Protein AF-A4ID73-F1 (afdb_monomer_lite)

Foldseek 3Di:
DVVCCVVPVPLVVVLVVQCVVAKDQDDPVVLVLLLLLLVLLPHDLVQAGEIARAPCCQRVLDLASWADPPRYTYHPVVCRCVSLVDPLSSSLVSNLRSLCVVVVHCVVVVVVLLVVLLVQLLCQLVCQLVVVCVPPPVCVVDVVVSNVVSNVSSVVSSVVSSVVVVVVCVVVVVSVVSSVSSLVSSPDPVSNVSVVVVVVVVVVVVVVDPDDDRPDRDDPPCVPVD

Radius of gyration: 23.18 Å; chains: 1; bounding box: 54×51×68 Å

pLDDT: mean 82.73, std 13.48, range [37.16, 96.25]

Sequence (226 aa):
MDSLYFIGKAQFHQLATHIALYHEDMSAGYKHLSTDAVMAVGLKPHKFTYWNVPMMSGYLGKTVPLDIHGGYVMIDEEKVMPMATSYGMLRYALLTSAVRAKEGGRWRYDFMTMNSTLAIGTAAGFGLLSFGRQRIRWMRRHPIGSVVASFVACLTTTVIARQGIKALGIGVVQAQNSHKRALTCLHCVDCLEDVNTYTLKQIEELKAQQIPQQAGMPPPPEEYVR

Structure (mmCIF, N/CA/C/O backbone):
data_AF-A4ID73-F1
#
_entry.id   AF-A4ID73-F1
#
loop_
_atom_site.group_PDB
_atom_site.id
_atom_site.type_symbol
_atom_site.label_atom_id
_atom_site.label_alt_id
_atom_site.label_comp_id
_atom_site.label_asym_id
_atom_site.label_entity_id
_atom_site.label_seq_id
_atom_site.pdbx_PDB_ins_code
_atom_site.Cartn_x
_atom_site.Cartn_y
_atom_site.Cartn_z
_atom_site.occupancy
_atom_site.B_iso_or_equiv
_atom_site.auth_seq_id
_atom_site.auth_comp_id
_atom_site.auth_asym_id
_atom_site.auth_atom_id
_atom_site.pdbx_PDB_model_num
ATOM 1 N N . MET A 1 1 ? 0.573 6.301 -2.346 1.00 64.81 1 MET A N 1
ATOM 2 C CA . MET A 1 1 ? -0.879 6.549 -2.313 1.00 64.81 1 MET A CA 1
ATOM 3 C C . MET A 1 1 ? -1.397 6.488 -0.884 1.00 64.81 1 MET A C 1
ATOM 5 O O . MET A 1 1 ? -1.663 7.542 -0.323 1.00 64.81 1 MET A O 1
ATOM 9 N N . ASP A 1 2 ? -1.437 5.313 -0.243 1.00 66.25 2 ASP A N 1
ATOM 10 C CA . ASP A 1 2 ? -2.057 5.165 1.089 1.00 66.25 2 ASP A CA 1
ATOM 11 C C . ASP A 1 2 ? -1.469 6.093 2.163 1.00 66.25 2 ASP A C 1
ATOM 13 O O . ASP A 1 2 ? -2.204 6.703 2.929 1.00 66.25 2 ASP A O 1
ATOM 17 N N . SER A 1 3 ? -0.140 6.244 2.224 1.00 66.44 3 SER A N 1
ATOM 18 C CA . SER A 1 3 ? 0.502 7.157 3.181 1.00 66.44 3 SER A CA 1
ATOM 19 C C . SER A 1 3 ? 0.131 8.621 2.949 1.00 66.44 3 SER A C 1
ATOM 21 O O . SER A 1 3 ? -0.062 9.352 3.919 1.00 66.44 3 SER A O 1
ATOM 23 N N . LEU A 1 4 ? -0.002 9.027 1.684 1.00 69.12 4 LEU A N 1
ATOM 24 C CA . LEU A 1 4 ? -0.347 10.390 1.297 1.00 69.12 4 LEU A CA 1
ATOM 25 C C . LEU A 1 4 ? -1.768 10.734 1.751 1.00 69.12 4 LEU A C 1
ATOM 27 O O . LEU A 1 4 ? -1.976 11.807 2.299 1.00 69.12 4 LEU A O 1
ATOM 31 N N . TYR A 1 5 ? -2.718 9.798 1.642 1.00 70.19 5 TYR A N 1
ATOM 32 C CA . TYR A 1 5 ? -4.090 10.013 2.117 1.00 70.19 5 TYR A CA 1
ATOM 33 C C . TYR A 1 5 ? -4.162 10.378 3.605 1.00 70.19 5 TYR A C 1
ATOM 35 O O . TYR A 1 5 ? -4.952 11.234 3.999 1.00 70.19 5 TYR A O 1
ATOM 43 N N . PHE A 1 6 ? -3.322 9.756 4.437 1.00 65.25 6 PHE A N 1
ATOM 44 C CA . PHE A 1 6 ? -3.316 10.016 5.878 1.00 65.25 6 PHE A CA 1
ATOM 45 C C . PHE A 1 6 ? -2.543 11.267 6.280 1.00 65.25 6 PHE A C 1
ATOM 47 O O . PHE A 1 6 ? -2.942 11.928 7.235 1.00 65.25 6 PHE A O 1
ATOM 54 N N . ILE A 1 7 ? -1.426 11.555 5.612 1.00 71.75 7 ILE A N 1
ATOM 55 C CA . ILE A 1 7 ? -0.568 12.698 5.959 1.00 71.75 7 ILE A CA 1
ATOM 56 C C . ILE A 1 7 ? -1.141 13.990 5.364 1.00 71.75 7 ILE A C 1
ATOM 58 O O . ILE A 1 7 ? -1.150 15.021 6.026 1.00 71.75 7 ILE A O 1
ATOM 62 N N . GLY A 1 8 ? -1.674 13.922 4.145 1.00 73.06 8 GLY A N 1
ATOM 63 C CA . GLY A 1 8 ? -2.200 15.057 3.400 1.00 73.06 8 GLY A CA 1
ATOM 64 C C . GLY A 1 8 ? -3.402 14.642 2.564 1.00 73.06 8 GLY A C 1
ATOM 65 O O . GLY A 1 8 ? -3.290 14.431 1.360 1.00 73.06 8 GLY A O 1
ATOM 66 N N . LYS A 1 9 ? -4.583 14.558 3.188 1.00 79.94 9 LYS A N 1
ATOM 67 C CA . LYS A 1 9 ? -5.820 14.155 2.498 1.00 79.94 9 LYS A CA 1
ATOM 68 C C . LYS A 1 9 ? -6.131 15.041 1.284 1.00 79.94 9 LYS A C 1
ATOM 70 O O . LYS A 1 9 ? -6.517 14.528 0.240 1.00 79.94 9 LYS A O 1
ATOM 75 N N . ALA A 1 10 ? -5.912 16.353 1.404 1.00 81.00 10 ALA A N 1
ATOM 76 C CA . ALA A 1 10 ? -6.067 17.292 0.293 1.00 81.00 10 ALA A CA 1
ATOM 77 C C . ALA A 1 10 ? -5.103 16.980 -0.865 1.00 81.00 10 ALA A C 1
ATOM 79 O O . ALA A 1 10 ? -5.546 16.873 -2.003 1.00 81.00 10 ALA A O 1
ATOM 80 N N . GLN A 1 11 ? -3.821 16.739 -0.563 1.00 83.00 11 GLN A N 1
ATOM 81 C CA . GLN A 1 11 ? -2.814 16.357 -1.562 1.00 83.00 11 GLN A CA 1
ATOM 82 C C . GLN A 1 11 ? -3.150 15.024 -2.230 1.00 83.00 11 GLN A C 1
ATOM 84 O O . GLN A 1 11 ? -3.015 14.888 -3.440 1.00 83.00 11 GLN A O 1
ATOM 89 N N . PHE A 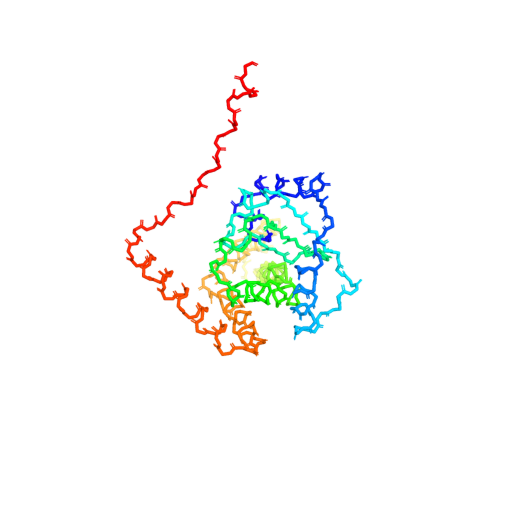1 12 ? -3.647 14.045 -1.470 1.00 83.88 12 PHE A N 1
ATOM 90 C CA . PHE A 1 12 ? -4.109 12.787 -2.046 1.00 83.88 12 PHE A CA 1
ATOM 91 C C . PHE A 1 12 ? -5.270 12.989 -3.017 1.00 83.88 12 PHE A C 1
ATOM 93 O O . PHE A 1 12 ? -5.262 12.404 -4.094 1.00 83.88 12 PHE A O 1
ATOM 100 N N . HIS A 1 13 ? -6.264 13.804 -2.659 1.00 85.00 13 HIS A N 1
ATOM 101 C CA . HIS A 1 13 ? -7.378 14.079 -3.563 1.00 85.00 13 HIS A CA 1
ATOM 102 C C . HIS A 1 13 ? -6.922 14.855 -4.800 1.00 85.00 13 HIS A C 1
ATOM 104 O O . HIS A 1 13 ? -7.353 14.515 -5.893 1.00 85.00 13 HIS A O 1
ATOM 110 N N . GLN A 1 14 ? -6.009 15.820 -4.656 1.00 87.31 14 GLN A N 1
ATOM 111 C CA . GLN A 1 14 ? -5.391 16.507 -5.795 1.00 87.31 14 GLN A CA 1
ATOM 112 C C . GLN A 1 14 ? -4.673 15.523 -6.721 1.00 87.31 14 GLN A C 1
ATOM 114 O O . GLN A 1 14 ? -4.921 15.535 -7.920 1.00 87.31 14 GLN A O 1
ATOM 119 N N . LEU A 1 15 ? -3.859 14.623 -6.166 1.00 87.44 15 LEU A N 1
ATOM 120 C CA . LEU A 1 15 ? -3.179 13.575 -6.920 1.00 87.44 15 LEU A CA 1
ATOM 121 C C . LEU A 1 15 ? -4.170 12.640 -7.628 1.00 87.44 15 LEU A C 1
ATOM 123 O O . LEU A 1 15 ? -3.986 12.330 -8.798 1.00 87.44 15 LEU A O 1
ATOM 127 N N . ALA A 1 16 ? -5.218 12.189 -6.938 1.00 88.12 16 ALA A N 1
ATOM 128 C CA . ALA A 1 16 ? -6.221 11.301 -7.520 1.00 88.12 16 ALA A CA 1
ATOM 129 C C . ALA A 1 16 ? -6.963 11.973 -8.684 1.00 88.12 16 ALA A C 1
ATOM 131 O O . ALA A 1 16 ? -7.148 11.354 -9.730 1.00 88.12 16 ALA A O 1
ATOM 132 N N . THR A 1 17 ? -7.338 13.244 -8.523 1.00 89.44 17 THR A N 1
ATOM 133 C CA . THR A 1 17 ? -7.931 14.048 -9.598 1.00 89.44 17 THR A CA 1
ATOM 134 C C . THR A 1 17 ? -6.948 14.238 -10.748 1.00 89.44 17 THR A C 1
ATOM 136 O O . THR A 1 17 ? -7.335 14.088 -11.902 1.00 89.44 17 THR A O 1
ATOM 139 N N . HIS A 1 18 ? -5.674 14.506 -10.450 1.00 90.12 18 HIS A N 1
ATOM 140 C CA . HIS A 1 18 ? -4.625 14.649 -11.460 1.00 90.12 18 HIS A CA 1
ATOM 141 C C . HIS A 1 18 ? -4.470 13.378 -12.290 1.00 90.12 18 HIS A C 1
ATOM 143 O O . HIS A 1 18 ? -4.524 13.451 -13.505 1.00 90.12 18 HIS A O 1
ATOM 149 N N . ILE A 1 19 ? -4.385 12.210 -11.654 1.00 90.62 19 ILE A N 1
ATOM 150 C CA . ILE A 1 19 ? -4.300 10.915 -12.350 1.00 90.62 19 ILE A CA 1
ATOM 151 C C . ILE A 1 19 ? -5.542 10.667 -13.207 1.00 90.62 19 ILE A C 1
ATOM 153 O O . ILE A 1 19 ? -5.437 10.203 -14.338 1.00 90.62 19 ILE A O 1
ATOM 157 N N . ALA A 1 20 ? -6.728 10.972 -12.677 1.00 88.69 20 ALA A N 1
ATOM 158 C CA . ALA A 1 20 ? -7.974 10.765 -13.404 1.00 88.69 20 ALA A CA 1
ATOM 159 C C . ALA A 1 20 ? -8.061 11.625 -14.677 1.00 88.69 20 ALA A C 1
ATOM 161 O O . ALA A 1 20 ? -8.634 11.175 -15.666 1.00 88.69 20 ALA A O 1
ATOM 162 N N . LEU A 1 21 ? -7.494 12.835 -14.654 1.00 89.69 21 LEU A N 1
ATOM 163 C CA . LEU A 1 21 ? -7.527 13.780 -15.772 1.00 89.69 21 LEU A CA 1
ATOM 164 C C . LEU A 1 21 ? -6.332 13.642 -16.725 1.00 89.69 21 LEU A C 1
ATOM 166 O O . LEU A 1 21 ? -6.496 13.818 -17.927 1.00 89.69 21 LEU A O 1
ATOM 170 N N . TYR A 1 22 ? -5.150 13.334 -16.194 1.00 89.88 22 TYR A N 1
ATOM 171 C CA . TYR A 1 22 ? -3.874 13.363 -16.903 1.00 89.88 22 TYR A CA 1
ATOM 172 C C . TYR A 1 22 ? -3.170 12.017 -16.760 1.00 89.88 22 TYR A C 1
ATOM 174 O O . TYR A 1 22 ? -2.335 11.812 -15.878 1.00 89.88 22 TYR A O 1
ATOM 182 N N . HIS A 1 23 ? -3.523 11.087 -17.641 1.00 92.94 23 HIS A N 1
ATOM 183 C CA . HIS A 1 23 ? -2.817 9.825 -17.798 1.00 92.94 23 HIS A CA 1
ATOM 184 C C . HIS A 1 23 ? -2.691 9.472 -19.276 1.00 92.94 23 HIS A C 1
ATOM 186 O O . HIS A 1 23 ? -3.564 9.773 -20.088 1.00 92.94 23 HIS A O 1
ATOM 192 N N . GLU A 1 24 ? -1.599 8.799 -19.596 1.00 94.00 24 GLU A N 1
ATOM 193 C CA . GLU A 1 24 ? -1.291 8.278 -20.919 1.00 94.00 24 GLU A CA 1
ATOM 194 C C . GLU A 1 24 ? -0.908 6.804 -20.802 1.00 94.00 24 GLU A C 1
ATOM 196 O O . GLU A 1 24 ? -0.570 6.307 -19.720 1.00 94.00 24 GLU A O 1
ATOM 201 N N . ASP A 1 25 ? -0.943 6.086 -21.921 1.00 94.81 25 ASP A N 1
ATOM 202 C CA . ASP A 1 25 ? -0.413 4.731 -21.957 1.00 94.81 25 ASP A CA 1
ATOM 203 C C . ASP A 1 25 ? 1.096 4.752 -21.708 1.00 94.81 25 ASP A C 1
ATOM 205 O O . ASP A 1 25 ? 1.852 5.481 -22.349 1.00 94.81 25 ASP A O 1
ATOM 209 N N . MET A 1 26 ? 1.534 3.914 -20.771 1.00 95.06 26 MET A N 1
ATOM 210 C CA . MET A 1 26 ? 2.949 3.769 -20.445 1.00 95.06 26 MET A CA 1
ATOM 211 C C . MET A 1 26 ? 3.747 3.277 -21.661 1.00 95.06 26 MET A C 1
ATOM 213 O O . MET A 1 26 ? 3.328 2.337 -22.352 1.00 95.06 26 MET A O 1
ATOM 217 N N . SER A 1 27 ? 4.926 3.854 -21.891 1.00 95.38 27 SER A N 1
ATOM 218 C CA . SER A 1 27 ? 5.809 3.459 -22.985 1.00 95.38 27 SER A CA 1
ATOM 219 C C . SER A 1 27 ? 6.268 2.004 -22.848 1.00 95.38 27 SER A C 1
ATOM 221 O O . SER A 1 27 ? 6.324 1.423 -21.758 1.00 95.38 27 SER A O 1
ATOM 223 N N . ALA A 1 28 ? 6.599 1.374 -23.980 1.00 94.75 28 ALA A N 1
ATOM 224 C CA . ALA A 1 28 ? 6.844 -0.069 -24.041 1.00 94.75 28 ALA A CA 1
ATOM 225 C C . ALA A 1 28 ? 7.946 -0.542 -23.072 1.00 94.75 28 ALA A C 1
ATOM 227 O O . ALA A 1 28 ? 7.810 -1.603 -22.460 1.00 94.75 28 ALA A O 1
ATOM 228 N N . GLY A 1 29 ? 9.002 0.259 -22.890 1.00 93.25 29 GLY A N 1
ATOM 229 C CA . GLY A 1 29 ? 10.107 -0.052 -21.981 1.00 93.25 29 GLY A CA 1
ATOM 230 C C . GLY A 1 29 ? 9.670 -0.103 -20.516 1.00 93.25 29 GLY A C 1
ATOM 231 O O . GLY A 1 29 ? 9.884 -1.110 -19.837 1.00 93.25 29 GLY A O 1
ATOM 232 N N . TYR A 1 30 ? 8.994 0.943 -20.030 1.00 94.00 30 TYR A N 1
ATOM 233 C CA . TYR A 1 30 ? 8.500 0.981 -18.650 1.00 94.00 30 TYR A CA 1
ATOM 234 C C . TYR A 1 30 ? 7.374 -0.021 -18.413 1.00 94.00 30 TYR A C 1
ATOM 236 O O . TYR A 1 30 ? 7.302 -0.621 -17.335 1.00 94.00 30 TYR A O 1
ATOM 244 N N . LYS A 1 31 ? 6.536 -0.271 -19.423 1.00 95.62 31 LYS A N 1
ATOM 245 C CA . LYS A 1 31 ? 5.487 -1.289 -19.355 1.00 95.62 31 LYS A CA 1
ATOM 246 C C . LYS A 1 31 ? 6.077 -2.685 -19.185 1.00 95.62 31 LYS A C 1
ATOM 248 O O . LYS A 1 31 ? 5.616 -3.425 -18.315 1.00 95.62 31 LYS A O 1
ATOM 253 N N . HIS A 1 32 ? 7.115 -3.033 -19.947 1.00 95.00 32 HIS A N 1
ATOM 254 C CA . HIS A 1 32 ? 7.830 -4.303 -19.789 1.00 95.00 32 HIS A CA 1
ATOM 255 C C . HIS A 1 32 ? 8.443 -4.419 -18.390 1.00 95.00 32 HIS A C 1
ATOM 257 O O . HIS A 1 32 ? 8.185 -5.386 -17.676 1.00 95.00 32 HIS A O 1
ATOM 263 N N . LEU A 1 33 ? 9.174 -3.390 -17.952 1.00 93.12 33 LEU A N 1
ATOM 264 C CA . LEU A 1 33 ? 9.833 -3.372 -16.645 1.00 93.12 33 LEU A CA 1
ATOM 265 C C . LEU A 1 33 ? 8.840 -3.545 -15.486 1.00 93.12 33 LEU A C 1
ATOM 267 O O . LEU A 1 33 ? 9.077 -4.298 -14.539 1.00 93.12 33 LEU A O 1
ATOM 271 N N . SER A 1 34 ? 7.708 -2.852 -15.574 1.00 94.81 34 SER A N 1
ATOM 272 C CA . SER A 1 34 ? 6.635 -2.920 -14.587 1.00 94.81 34 SER A CA 1
ATOM 273 C C . SER A 1 34 ? 5.944 -4.279 -14.593 1.00 94.81 34 SER A C 1
ATOM 275 O O . SER A 1 34 ? 5.625 -4.818 -13.534 1.00 94.81 34 SER A O 1
ATOM 277 N N . THR A 1 35 ? 5.725 -4.854 -15.776 1.00 95.19 35 THR A N 1
ATOM 278 C CA . THR A 1 35 ? 5.141 -6.192 -15.938 1.00 95.19 35 THR A CA 1
ATOM 279 C C . THR A 1 35 ? 6.025 -7.248 -15.293 1.00 95.19 35 THR A C 1
ATOM 281 O O . THR A 1 35 ? 5.525 -8.036 -14.488 1.00 95.19 35 THR A O 1
ATOM 284 N N . ASP A 1 36 ? 7.332 -7.201 -15.549 1.00 93.94 36 ASP A N 1
ATOM 285 C CA . ASP A 1 36 ? 8.308 -8.102 -14.938 1.00 93.94 36 ASP A CA 1
ATOM 286 C C . ASP A 1 36 ? 8.295 -7.996 -13.412 1.00 93.94 36 ASP A C 1
ATOM 288 O O . ASP A 1 36 ? 8.280 -9.013 -12.721 1.00 93.94 36 ASP A O 1
ATOM 292 N N . ALA A 1 37 ? 8.254 -6.778 -12.863 1.00 93.19 37 ALA A N 1
ATOM 293 C CA . ALA A 1 37 ? 8.224 -6.569 -11.416 1.00 93.19 37 ALA A CA 1
ATOM 294 C C . ALA A 1 37 ? 6.933 -7.109 -10.772 1.00 93.19 37 ALA A C 1
ATOM 296 O O . ALA A 1 37 ? 6.979 -7.776 -9.735 1.00 93.19 37 ALA A O 1
ATOM 297 N N . VAL A 1 38 ? 5.777 -6.866 -11.396 1.00 93.81 38 VAL A N 1
ATOM 298 C CA . VAL A 1 38 ? 4.474 -7.395 -10.957 1.00 93.81 38 VAL A CA 1
ATOM 299 C C . VAL A 1 38 ? 4.488 -8.928 -10.997 1.00 93.81 38 VAL A C 1
ATOM 301 O O . VAL A 1 38 ? 4.098 -9.580 -10.022 1.00 93.81 38 VAL A O 1
ATOM 304 N N . MET A 1 39 ? 5.001 -9.515 -12.079 1.00 94.31 39 MET A N 1
ATOM 305 C CA . MET A 1 39 ? 5.122 -10.966 -12.233 1.00 94.31 39 MET A CA 1
ATOM 306 C C . MET A 1 39 ? 6.098 -11.598 -11.241 1.00 94.31 39 MET A C 1
ATOM 308 O O . MET A 1 39 ? 5.763 -12.625 -10.654 1.00 94.31 39 MET A O 1
ATOM 312 N N . ALA A 1 40 ? 7.261 -10.987 -11.003 1.00 92.25 40 ALA A N 1
ATOM 313 C CA . ALA A 1 40 ? 8.275 -11.490 -10.071 1.00 92.25 40 ALA A CA 1
ATOM 314 C C . ALA A 1 40 ? 7.724 -11.640 -8.647 1.00 92.25 40 ALA A C 1
ATOM 316 O O . ALA A 1 40 ? 8.065 -12.567 -7.917 1.00 92.25 40 ALA A O 1
ATOM 317 N N . VAL A 1 41 ? 6.801 -10.759 -8.266 1.00 91.25 41 VAL A N 1
ATOM 318 C CA . VAL A 1 41 ? 6.132 -10.804 -6.965 1.00 91.25 41 VAL A CA 1
ATOM 319 C C . VAL A 1 41 ? 4.927 -11.760 -6.977 1.00 91.25 41 VAL A C 1
ATOM 321 O O . VAL A 1 41 ? 4.345 -12.041 -5.931 1.00 91.25 41 VAL A O 1
ATOM 324 N N . GLY A 1 42 ? 4.557 -12.345 -8.117 1.00 91.44 42 GLY A N 1
ATOM 325 C CA . GLY A 1 42 ? 3.442 -13.287 -8.265 1.00 91.44 42 GLY A CA 1
ATOM 326 C C . GLY A 1 42 ? 2.075 -12.612 -8.398 1.00 91.44 42 GLY A C 1
ATOM 327 O O . GLY A 1 42 ? 1.047 -13.234 -8.121 1.00 91.44 42 GLY A O 1
ATOM 328 N N . LEU A 1 43 ? 2.045 -11.333 -8.773 1.00 91.69 43 LEU A N 1
ATOM 329 C CA . LEU A 1 43 ? 0.821 -10.653 -9.178 1.00 91.69 43 LEU A CA 1
ATOM 330 C C . LEU A 1 43 ? 0.514 -10.960 -10.650 1.00 91.69 43 LEU A C 1
ATOM 332 O O . LEU A 1 43 ? 1.391 -11.281 -11.447 1.00 91.69 43 LEU A O 1
ATOM 336 N N . LYS A 1 44 ? -0.769 -10.881 -11.009 1.00 92.56 44 LYS A N 1
ATOM 337 C CA . LYS A 1 44 ? -1.251 -11.167 -12.364 1.00 92.56 44 LYS A CA 1
ATOM 338 C C . LYS A 1 44 ? -1.228 -9.880 -13.197 1.00 92.56 44 LYS A C 1
ATOM 340 O O . LYS A 1 44 ? -2.091 -9.041 -12.948 1.00 92.56 44 LYS A O 1
ATOM 345 N N . PRO A 1 45 ? -0.326 -9.717 -14.181 1.00 91.50 45 PRO A N 1
ATOM 346 C CA . PRO A 1 45 ? -0.149 -8.448 -14.895 1.00 91.50 45 PRO A CA 1
ATOM 347 C C . PRO A 1 45 ? -1.395 -8.004 -15.670 1.00 91.50 45 PRO A C 1
ATOM 349 O O . PRO A 1 45 ? -1.707 -6.825 -15.693 1.00 91.50 45 PRO A O 1
ATOM 352 N N . HIS A 1 46 ? -2.194 -8.941 -16.191 1.00 93.00 46 HIS A N 1
ATOM 353 C CA . HIS A 1 46 ? -3.463 -8.638 -16.874 1.00 93.00 46 HIS A CA 1
ATOM 354 C C . HIS A 1 46 ? -4.539 -8.003 -15.976 1.00 93.00 46 HIS A C 1
ATOM 356 O O . HIS A 1 46 ? -5.574 -7.577 -16.475 1.00 93.00 46 HIS A O 1
ATOM 362 N N . LYS A 1 47 ? -4.346 -7.994 -14.651 1.00 93.25 47 LYS A N 1
ATOM 363 C CA . LYS A 1 47 ? -5.234 -7.290 -13.715 1.00 93.25 47 LYS A CA 1
ATOM 364 C C . LYS A 1 47 ? -4.811 -5.843 -13.477 1.00 93.25 47 LYS A C 1
ATOM 366 O O . LYS A 1 47 ? -5.455 -5.175 -12.672 1.00 93.25 47 LYS A O 1
ATOM 371 N N . PHE A 1 48 ? -3.721 -5.406 -14.105 1.00 94.25 48 PHE A N 1
ATOM 372 C CA . PHE A 1 48 ? -3.180 -4.073 -13.943 1.00 94.25 48 PHE A CA 1
ATOM 373 C C . PHE A 1 48 ? -3.274 -3.278 -15.238 1.00 94.25 48 PHE A C 1
ATOM 375 O O . PHE A 1 48 ? -2.981 -3.786 -16.321 1.00 94.25 48 PHE A O 1
ATOM 382 N N . THR A 1 49 ? -3.635 -2.011 -15.094 1.00 94.88 49 THR A N 1
ATOM 383 C CA . THR A 1 49 ? -3.536 -1.006 -16.152 1.00 94.88 49 THR A CA 1
ATOM 384 C C . THR A 1 49 ? -2.256 -0.202 -15.939 1.00 94.88 49 THR A C 1
ATOM 386 O O . THR A 1 49 ? -1.905 0.112 -14.800 1.00 94.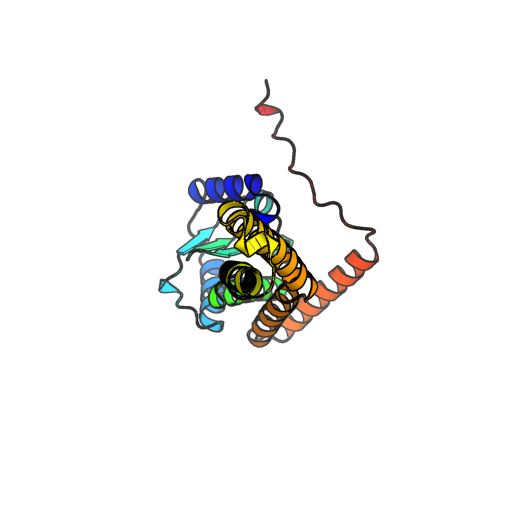88 49 THR A O 1
ATOM 389 N N . TYR A 1 50 ? -1.533 0.099 -17.016 1.00 96.25 50 TYR A N 1
ATOM 390 C CA . TYR A 1 50 ? -0.211 0.725 -16.963 1.00 96.25 50 TYR A CA 1
ATOM 391 C C . TYR A 1 50 ? -0.297 2.148 -17.495 1.00 96.25 50 TYR A C 1
ATOM 393 O O . TYR A 1 50 ? -0.504 2.340 -18.691 1.00 96.25 50 TYR A O 1
ATOM 401 N N . TRP A 1 51 ? -0.120 3.119 -16.607 1.00 96.06 51 TRP A N 1
ATOM 402 C CA . TRP A 1 51 ? -0.245 4.535 -16.916 1.00 96.06 51 TRP A CA 1
ATOM 403 C C . TRP A 1 51 ? 1.064 5.281 -16.699 1.00 96.06 51 TRP A C 1
ATOM 405 O O . TRP A 1 51 ? 1.693 5.176 -15.640 1.00 96.06 51 TRP A O 1
ATOM 415 N N . ASN A 1 52 ? 1.426 6.075 -17.699 1.00 95.94 52 ASN A N 1
ATOM 416 C CA . ASN A 1 52 ? 2.261 7.244 -17.502 1.00 95.94 52 ASN A CA 1
ATOM 417 C C . ASN A 1 52 ? 1.376 8.368 -16.944 1.00 95.94 52 ASN A C 1
ATOM 419 O O . ASN A 1 52 ? 0.293 8.626 -17.465 1.00 95.94 52 ASN A O 1
ATOM 423 N N . VAL A 1 53 ? 1.813 9.019 -15.874 1.00 93.12 53 VAL A N 1
ATOM 424 C CA . VAL A 1 53 ? 1.117 10.145 -15.247 1.00 93.12 53 VAL A CA 1
ATOM 425 C C . VAL A 1 53 ? 2.110 11.306 -15.182 1.00 93.12 53 VAL A C 1
ATOM 427 O O . VAL A 1 53 ? 2.864 11.412 -14.206 1.00 93.12 53 VAL A O 1
ATOM 430 N N . PRO A 1 54 ? 2.141 12.170 -16.211 1.00 91.69 54 PRO A N 1
ATOM 431 C CA . PRO A 1 54 ? 3.043 13.314 -16.248 1.00 91.69 54 PRO A CA 1
ATOM 432 C C . PRO A 1 54 ? 2.859 14.206 -15.019 1.00 91.69 54 PRO A C 1
ATOM 434 O O . PRO A 1 54 ? 1.735 14.409 -14.555 1.00 91.69 54 PRO A O 1
ATOM 437 N N . MET A 1 55 ? 3.952 14.755 -14.484 1.00 88.50 55 MET A N 1
ATOM 438 C CA . MET A 1 55 ? 3.961 15.650 -13.311 1.00 88.50 55 MET A CA 1
ATOM 439 C C . MET A 1 55 ? 3.457 15.020 -12.002 1.00 88.50 55 MET A C 1
ATOM 441 O O . MET A 1 55 ? 3.325 15.713 -10.986 1.00 88.50 55 MET A O 1
ATOM 445 N N . MET A 1 56 ? 3.222 13.704 -11.964 1.00 89.19 56 MET A N 1
ATOM 446 C CA . MET A 1 56 ? 2.833 13.003 -10.740 1.00 89.19 56 MET A CA 1
ATOM 447 C C . MET A 1 56 ? 3.867 13.195 -9.623 1.00 89.19 56 MET A C 1
ATOM 449 O O . MET A 1 56 ? 3.493 13.220 -8.445 1.00 89.19 56 MET A O 1
ATOM 453 N N . SER A 1 57 ? 5.151 13.374 -9.958 1.00 85.75 57 SER A N 1
ATOM 454 C CA . SER A 1 57 ? 6.211 13.600 -8.969 1.00 85.75 57 SER A CA 1
ATOM 455 C C . SER A 1 57 ? 5.924 14.780 -8.038 1.00 85.75 57 SER A C 1
ATOM 457 O O . SER A 1 57 ? 6.238 14.702 -6.851 1.00 85.75 57 SER A O 1
ATOM 459 N N . GLY A 1 58 ? 5.292 15.844 -8.549 1.00 83.81 58 GLY A N 1
ATOM 460 C CA . GLY A 1 58 ? 4.970 17.049 -7.778 1.00 83.81 58 GLY A CA 1
ATOM 461 C C . GLY A 1 58 ? 3.911 16.829 -6.695 1.00 83.81 58 GLY A C 1
ATOM 462 O O . GLY A 1 58 ? 3.914 17.519 -5.680 1.00 83.81 58 GLY A O 1
ATOM 463 N N . TYR A 1 59 ? 3.039 15.833 -6.873 1.00 83.12 59 TYR A N 1
ATOM 464 C CA . TYR A 1 59 ? 1.922 15.559 -5.964 1.00 83.12 59 TYR A CA 1
ATOM 465 C C . TYR A 1 59 ? 2.147 14.325 -5.085 1.00 83.12 59 TYR A C 1
ATOM 467 O O . TYR A 1 59 ? 1.639 14.252 -3.967 1.00 83.12 59 TYR A O 1
ATOM 475 N N . LEU A 1 60 ? 2.888 13.327 -5.579 1.00 81.56 60 LEU A N 1
ATOM 476 C CA . LEU A 1 60 ? 3.008 12.024 -4.920 1.00 81.56 60 LEU A CA 1
ATOM 477 C C . LEU A 1 60 ? 3.864 12.067 -3.646 1.00 81.56 60 LEU A C 1
ATOM 479 O O . LEU A 1 60 ? 3.660 11.242 -2.751 1.00 81.56 60 LEU A O 1
ATOM 483 N N . GLY A 1 61 ? 4.823 12.997 -3.568 1.00 74.94 61 GLY A N 1
ATOM 484 C CA . GLY A 1 61 ? 5.691 13.175 -2.399 1.00 74.94 61 GLY A CA 1
ATOM 485 C C . GLY A 1 61 ? 6.570 11.958 -2.084 1.00 74.94 61 GLY A C 1
ATOM 486 O O . GLY A 1 61 ? 6.913 11.721 -0.926 1.00 74.94 61 GLY A O 1
ATOM 487 N N . LYS A 1 62 ? 6.892 11.142 -3.095 1.00 78.31 62 LYS A N 1
ATOM 488 C CA . LYS A 1 62 ? 7.813 10.003 -2.981 1.00 78.31 62 LYS A CA 1
ATOM 489 C C . LYS A 1 62 ? 9.166 10.339 -3.598 1.00 78.31 62 LYS A C 1
ATOM 491 O O . LYS A 1 62 ? 9.230 11.101 -4.554 1.00 78.31 62 LYS A O 1
ATOM 496 N N . THR A 1 63 ? 10.217 9.689 -3.097 1.00 80.56 63 THR A N 1
ATOM 497 C CA . THR A 1 63 ? 11.577 9.793 -3.650 1.00 80.56 63 THR A CA 1
ATOM 498 C C . THR A 1 63 ? 11.649 9.331 -5.100 1.00 80.56 63 THR A C 1
ATOM 500 O O . THR A 1 63 ? 12.274 9.992 -5.913 1.00 80.56 63 THR A O 1
ATOM 503 N N . VAL A 1 64 ? 10.970 8.231 -5.433 1.00 87.75 64 VAL A N 1
ATOM 504 C CA . VAL A 1 64 ? 10.798 7.771 -6.814 1.00 87.75 64 VAL A CA 1
ATOM 505 C C . VAL A 1 64 ? 9.317 7.907 -7.179 1.00 87.75 64 VAL A C 1
ATOM 507 O O . VAL A 1 64 ? 8.479 7.323 -6.475 1.00 87.75 64 VAL A O 1
ATOM 510 N N . PRO A 1 65 ? 8.967 8.668 -8.234 1.00 90.75 65 PRO A N 1
ATOM 511 C CA . PRO A 1 65 ? 7.590 8.984 -8.593 1.00 90.75 65 PRO A CA 1
ATOM 512 C C . PRO A 1 65 ? 6.914 7.809 -9.310 1.00 90.75 65 PRO A C 1
ATOM 514 O O . PRO A 1 65 ? 6.573 7.872 -10.487 1.00 90.75 65 PRO A O 1
ATOM 517 N N . LEU A 1 66 ? 6.736 6.711 -8.578 1.00 92.88 66 LEU A N 1
ATOM 518 C CA . LEU A 1 66 ? 5.980 5.548 -9.016 1.00 92.88 66 LEU A CA 1
ATOM 519 C C . LEU A 1 66 ? 5.125 4.970 -7.887 1.00 92.88 66 LEU A C 1
ATOM 521 O O . LEU A 1 66 ? 5.452 5.052 -6.690 1.00 92.88 66 LEU A O 1
ATOM 525 N N . ASP A 1 67 ? 4.008 4.353 -8.253 1.00 91.62 67 ASP A N 1
ATOM 526 C CA . ASP A 1 67 ? 3.206 3.555 -7.335 1.00 91.62 67 ASP A CA 1
ATOM 527 C C . ASP A 1 67 ? 2.419 2.458 -8.045 1.00 91.62 67 ASP A C 1
ATOM 529 O O . ASP A 1 67 ? 2.060 2.580 -9.213 1.00 91.62 67 ASP A O 1
ATOM 533 N N . ILE A 1 68 ? 2.092 1.408 -7.294 1.00 90.94 68 ILE A N 1
ATOM 534 C CA . ILE A 1 68 ? 1.159 0.368 -7.725 1.00 90.94 68 ILE A CA 1
ATOM 535 C C . ILE A 1 68 ? 0.001 0.372 -6.739 1.00 90.94 68 ILE A C 1
ATOM 537 O O . ILE A 1 68 ? 0.162 0.016 -5.569 1.00 90.94 68 ILE A O 1
ATOM 541 N N . HIS A 1 69 ? -1.166 0.816 -7.195 1.00 87.62 69 HIS A N 1
ATOM 542 C CA . HIS A 1 69 ? -2.323 1.027 -6.332 1.00 87.62 69 HIS A CA 1
ATOM 543 C C . HIS A 1 69 ? -3.632 0.821 -7.093 1.00 87.62 69 HIS A C 1
ATOM 545 O O . HIS A 1 69 ? -3.764 1.236 -8.236 1.00 87.62 69 HIS A O 1
ATOM 551 N N . GLY A 1 70 ? -4.613 0.177 -6.454 1.00 83.00 70 GLY A N 1
ATOM 552 C CA . GLY A 1 70 ? -5.971 0.056 -6.999 1.00 83.00 70 GLY A CA 1
ATOM 553 C C . GLY A 1 70 ? -6.097 -0.695 -8.332 1.00 83.00 70 GLY A C 1
ATOM 554 O O . GLY A 1 70 ? -7.094 -0.513 -9.016 1.00 83.00 70 GLY A O 1
ATOM 555 N N . GLY A 1 71 ? -5.112 -1.515 -8.713 1.00 89.12 71 GLY A N 1
ATOM 556 C CA . GLY A 1 71 ? -5.071 -2.146 -10.041 1.00 89.12 71 GLY A CA 1
ATOM 557 C C . GLY A 1 71 ? -4.410 -1.282 -11.120 1.00 89.12 71 GLY A C 1
ATOM 558 O O . GLY A 1 71 ? -4.446 -1.638 -12.289 1.00 89.12 71 GLY A O 1
ATOM 559 N N . TYR A 1 72 ? -3.763 -0.183 -10.742 1.00 93.06 72 TYR A N 1
ATOM 560 C CA . TYR A 1 72 ? -3.017 0.681 -11.650 1.00 93.06 72 TYR A CA 1
ATOM 561 C C . TYR A 1 72 ? -1.537 0.667 -11.282 1.00 93.06 72 TYR A C 1
ATOM 563 O O . TYR A 1 72 ? -1.178 0.726 -10.102 1.00 93.06 72 TYR A O 1
ATOM 571 N N . VAL A 1 73 ? -0.681 0.584 -12.294 1.00 94.94 73 VAL A N 1
ATOM 572 C CA . VAL A 1 73 ? 0.743 0.905 -12.201 1.00 94.94 73 VAL A CA 1
ATOM 573 C C . VAL A 1 73 ? 0.899 2.312 -12.752 1.00 94.94 73 VAL A C 1
ATOM 575 O O . VAL A 1 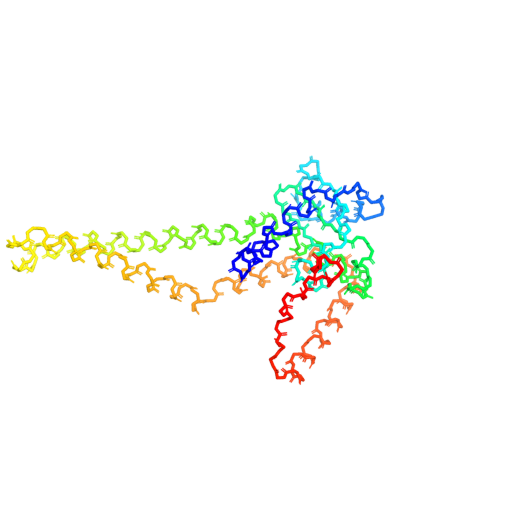73 ? 0.597 2.543 -13.918 1.00 94.94 73 VAL A O 1
ATOM 578 N N . MET A 1 74 ? 1.343 3.240 -11.912 1.00 94.75 74 MET A N 1
ATOM 579 C CA . MET A 1 74 ? 1.464 4.657 -12.248 1.00 94.75 74 MET A CA 1
ATOM 580 C C . MET A 1 74 ? 2.921 5.075 -12.120 1.00 94.75 74 MET A C 1
ATOM 582 O O . MET A 1 74 ? 3.547 4.827 -11.084 1.00 94.75 74 MET A O 1
ATOM 586 N N . ILE A 1 75 ? 3.453 5.702 -13.162 1.00 95.00 75 ILE A N 1
ATOM 587 C CA . ILE A 1 75 ? 4.838 6.176 -13.235 1.00 95.00 75 ILE A CA 1
ATOM 588 C C . ILE A 1 75 ? 4.841 7.567 -13.860 1.00 95.00 75 ILE A C 1
ATOM 590 O O . ILE A 1 75 ? 4.082 7.814 -14.785 1.00 95.00 75 ILE A O 1
ATOM 594 N N . ASP A 1 76 ? 5.694 8.459 -13.367 1.00 94.12 76 ASP A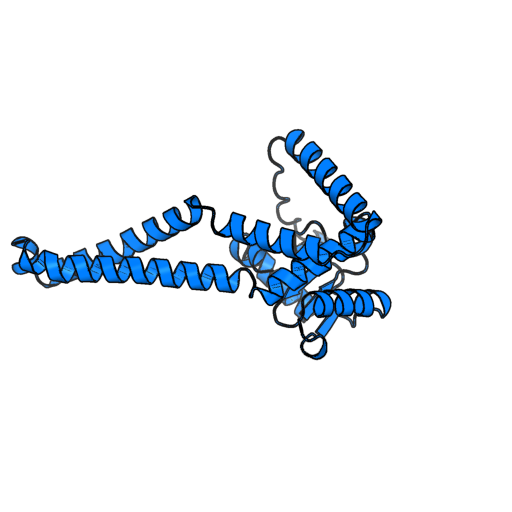 N 1
ATOM 595 C CA . ASP A 1 76 ? 6.026 9.713 -14.051 1.00 94.12 76 ASP A CA 1
ATOM 596 C C . ASP A 1 76 ? 7.267 9.489 -14.925 1.00 94.12 76 ASP A C 1
ATOM 598 O O . ASP A 1 76 ? 8.391 9.539 -14.416 1.00 94.12 76 ASP A O 1
ATOM 602 N N . GLU A 1 77 ? 7.092 9.149 -16.206 1.00 93.75 77 GLU A N 1
ATOM 603 C CA . GLU A 1 77 ? 8.209 8.704 -17.058 1.00 93.75 77 GLU A CA 1
ATOM 604 C C . GLU A 1 77 ? 9.318 9.757 -17.193 1.00 93.75 77 GLU A C 1
ATOM 606 O O . GLU A 1 77 ? 10.500 9.407 -17.192 1.00 93.75 77 GLU A O 1
ATOM 611 N N . GLU A 1 78 ? 8.967 11.045 -17.209 1.00 91.06 78 GLU A N 1
ATOM 612 C CA . GLU A 1 78 ? 9.936 12.141 -17.330 1.00 91.06 78 GLU A CA 1
ATOM 613 C C . GLU A 1 78 ? 10.847 12.267 -16.102 1.00 91.06 78 GLU A C 1
ATOM 615 O O . GLU A 1 78 ? 12.001 12.694 -16.203 1.00 91.06 78 GLU A O 1
ATOM 620 N N . LYS A 1 79 ? 10.334 11.916 -14.918 1.00 92.00 79 LYS A N 1
ATOM 621 C CA . LYS A 1 79 ? 11.023 12.138 -13.638 1.00 92.00 79 LYS A CA 1
ATOM 622 C C . LYS A 1 79 ? 11.534 10.862 -12.993 1.00 92.00 79 LYS A C 1
ATOM 624 O O . LYS A 1 79 ? 12.459 10.929 -12.183 1.00 92.00 79 LYS A O 1
ATOM 629 N N . VAL A 1 80 ? 10.989 9.698 -13.342 1.00 92.75 80 VAL A N 1
ATOM 630 C CA . VAL A 1 80 ? 11.257 8.457 -12.609 1.00 92.75 80 VAL A CA 1
ATOM 631 C C . VAL A 1 80 ? 12.726 8.048 -12.656 1.00 92.75 80 VAL A C 1
ATOM 633 O O . VAL A 1 80 ? 13.293 7.733 -11.613 1.00 92.75 80 VAL A O 1
ATOM 636 N N . MET A 1 81 ? 13.362 8.086 -13.830 1.00 90.06 81 MET A N 1
ATOM 637 C CA . MET A 1 81 ? 14.756 7.661 -13.985 1.00 90.06 81 MET A CA 1
ATOM 638 C C . MET A 1 81 ? 15.742 8.683 -13.397 1.00 90.06 81 MET A C 1
ATOM 640 O O . MET A 1 81 ? 16.604 8.269 -12.618 1.00 90.06 81 MET A O 1
ATOM 644 N N . PRO A 1 82 ? 15.595 10.003 -13.650 1.00 89.56 82 PRO A N 1
ATOM 645 C CA . PRO A 1 82 ? 16.403 11.014 -12.967 1.00 89.56 82 PRO A CA 1
ATOM 646 C C . PRO A 1 82 ? 16.332 10.920 -11.438 1.00 89.56 82 PRO A C 1
ATOM 648 O O . PRO A 1 82 ? 17.358 11.019 -10.772 1.00 89.56 82 PRO A O 1
ATOM 651 N N . MET A 1 83 ? 15.140 10.689 -10.872 1.00 87.69 83 MET A N 1
ATOM 652 C CA . MET A 1 83 ? 14.961 10.602 -9.417 1.00 87.69 83 MET A CA 1
ATOM 653 C C . MET A 1 83 ? 15.395 9.252 -8.831 1.00 87.69 83 MET A C 1
ATOM 655 O O . MET A 1 83 ? 15.853 9.200 -7.692 1.00 87.69 83 MET A O 1
ATOM 659 N N . ALA A 1 84 ? 15.291 8.156 -9.590 1.00 86.62 84 ALA A N 1
ATOM 660 C CA . ALA A 1 84 ? 15.814 6.857 -9.170 1.00 86.62 84 ALA A CA 1
ATOM 661 C C . ALA A 1 84 ? 17.348 6.827 -9.140 1.00 86.62 84 ALA A C 1
ATOM 663 O O . ALA A 1 84 ? 17.911 6.012 -8.416 1.00 86.62 84 ALA A O 1
ATOM 664 N N . THR A 1 85 ? 18.027 7.708 -9.883 1.00 86.25 85 THR A N 1
ATOM 665 C CA . THR A 1 85 ? 19.494 7.804 -10.058 1.00 86.25 85 THR A CA 1
ATOM 666 C C . THR A 1 85 ? 20.157 6.608 -10.744 1.00 86.25 85 THR A C 1
ATOM 668 O O . THR A 1 85 ? 21.157 6.789 -11.433 1.00 86.25 85 THR A O 1
ATOM 671 N N . SER A 1 86 ? 19.596 5.403 -10.620 1.00 87.62 86 SER A N 1
ATOM 672 C CA . SER A 1 86 ? 20.086 4.197 -11.280 1.00 87.62 86 SER A CA 1
ATOM 673 C C . SER A 1 86 ? 18.956 3.238 -11.662 1.00 87.62 86 SER A C 1
ATOM 675 O O . SER A 1 86 ? 17.837 3.286 -11.136 1.00 87.62 86 SER A O 1
ATOM 677 N N . TYR A 1 87 ? 19.270 2.314 -12.571 1.00 88.88 87 TYR A N 1
ATOM 678 C CA . TYR A 1 87 ? 18.343 1.265 -12.989 1.00 88.88 87 TYR A CA 1
ATOM 679 C C . TYR A 1 87 ? 18.042 0.264 -11.862 1.00 88.88 87 TYR A C 1
ATOM 681 O O . TYR A 1 87 ? 16.896 -0.172 -11.713 1.00 88.88 87 TYR A O 1
ATOM 689 N N . GLY A 1 88 ? 19.038 -0.074 -11.034 1.00 88.06 88 GLY A N 1
ATOM 690 C CA . GLY A 1 88 ? 18.844 -0.952 -9.881 1.00 88.06 88 GLY A CA 1
ATOM 691 C C . GLY A 1 88 ? 17.829 -0.387 -8.892 1.00 88.06 88 GLY A C 1
ATOM 692 O O . GLY A 1 88 ? 16.894 -1.086 -8.485 1.00 88.06 88 GLY A O 1
ATOM 693 N N . MET A 1 89 ? 17.941 0.908 -8.590 1.00 88.12 89 MET A N 1
ATOM 694 C CA . MET A 1 89 ? 17.012 1.599 -7.701 1.00 88.12 89 MET A CA 1
ATOM 695 C C . MET A 1 89 ? 15.599 1.697 -8.295 1.00 88.12 89 MET A C 1
ATOM 697 O O . MET A 1 89 ? 14.617 1.511 -7.573 1.00 88.12 89 MET A O 1
ATOM 701 N N . LEU A 1 90 ? 15.474 1.905 -9.611 1.00 91.56 90 LEU A N 1
ATOM 702 C CA . LEU A 1 90 ? 14.183 1.882 -10.306 1.00 91.56 90 LEU A CA 1
ATOM 703 C C . LEU A 1 90 ? 13.498 0.511 -10.190 1.00 91.56 90 LEU A C 1
ATOM 705 O O . LEU A 1 90 ? 12.330 0.433 -9.797 1.00 91.56 90 LEU A O 1
ATOM 709 N N . ARG A 1 91 ? 14.219 -0.582 -10.481 1.00 91.62 91 ARG A N 1
ATOM 710 C CA . ARG A 1 91 ? 13.684 -1.950 -10.330 1.00 91.62 91 ARG A CA 1
ATOM 711 C C . ARG A 1 91 ? 13.279 -2.234 -8.896 1.00 91.62 91 ARG A C 1
ATOM 713 O O . ARG A 1 91 ? 12.217 -2.805 -8.657 1.00 91.62 91 ARG A O 1
ATOM 720 N N . TYR A 1 92 ? 14.095 -1.817 -7.939 1.00 90.81 92 TYR A N 1
ATOM 721 C CA . TYR A 1 92 ? 13.781 -1.969 -6.529 1.00 90.81 92 TYR A CA 1
ATOM 722 C C . TYR A 1 92 ? 12.538 -1.164 -6.118 1.00 90.81 92 TYR A C 1
ATOM 724 O O . TYR A 1 92 ? 11.672 -1.686 -5.413 1.00 90.81 92 TYR A O 1
ATOM 732 N N . ALA A 1 93 ? 12.378 0.071 -6.592 1.00 91.19 93 ALA A N 1
ATOM 733 C CA . ALA A 1 93 ? 11.179 0.869 -6.346 1.00 91.19 93 ALA A CA 1
ATOM 734 C C . ALA A 1 93 ? 9.915 0.193 -6.925 1.00 91.19 93 ALA A C 1
ATOM 736 O O . ALA A 1 93 ? 8.883 0.098 -6.248 1.00 91.19 93 ALA A O 1
ATOM 737 N N . LEU A 1 94 ? 9.994 -0.370 -8.133 1.00 92.88 94 LEU A N 1
ATOM 738 C CA . LEU A 1 94 ? 8.899 -1.152 -8.719 1.00 92.88 94 LEU A CA 1
ATOM 739 C C . LEU A 1 94 ? 8.595 -2.423 -7.917 1.00 92.88 94 LEU A C 1
ATOM 741 O O . LEU A 1 94 ? 7.441 -2.688 -7.595 1.00 92.88 94 LEU A O 1
ATOM 745 N N . LEU A 1 95 ? 9.612 -3.185 -7.515 1.00 92.38 95 LEU A N 1
ATOM 746 C CA . LEU A 1 95 ? 9.413 -4.392 -6.708 1.00 92.38 95 LEU A CA 1
ATOM 747 C C . LEU A 1 95 ? 8.829 -4.071 -5.332 1.00 92.38 95 LEU A C 1
ATOM 749 O O . LEU A 1 95 ? 7.918 -4.754 -4.876 1.00 92.38 95 LEU A O 1
ATOM 753 N N . THR A 1 96 ? 9.300 -3.017 -4.668 1.00 90.31 96 THR A N 1
ATOM 754 C CA . THR A 1 96 ? 8.757 -2.603 -3.365 1.00 90.31 96 THR A CA 1
ATOM 755 C C . THR A 1 96 ? 7.300 -2.168 -3.470 1.00 90.31 96 THR A C 1
ATOM 757 O O . THR A 1 96 ? 6.492 -2.554 -2.623 1.00 90.31 96 THR A O 1
ATOM 760 N N . SER A 1 97 ? 6.925 -1.420 -4.512 1.00 90.12 97 SER A N 1
ATOM 761 C CA . SER A 1 97 ? 5.519 -1.074 -4.759 1.00 90.12 97 SER A CA 1
ATOM 762 C C . SER A 1 97 ? 4.671 -2.306 -5.107 1.00 90.12 97 SER A C 1
ATOM 764 O O . SER A 1 97 ? 3.583 -2.461 -4.550 1.00 90.12 97 SER A O 1
ATOM 766 N N . ALA A 1 98 ? 5.189 -3.245 -5.903 1.00 91.56 98 ALA A N 1
ATOM 767 C CA . ALA A 1 98 ? 4.507 -4.495 -6.244 1.00 91.56 98 ALA A CA 1
ATOM 768 C C . ALA A 1 98 ? 4.300 -5.408 -5.022 1.00 91.56 98 ALA A C 1
ATOM 770 O O . ALA A 1 98 ? 3.207 -5.940 -4.819 1.00 91.56 98 ALA A O 1
ATOM 771 N N . VAL A 1 99 ? 5.313 -5.555 -4.160 1.00 90.19 99 VAL A N 1
ATOM 772 C CA . VAL A 1 99 ? 5.203 -6.302 -2.893 1.00 90.19 99 VAL A CA 1
ATOM 773 C C . VAL A 1 99 ? 4.154 -5.671 -1.995 1.00 90.19 99 VAL A C 1
ATOM 775 O O . VAL A 1 99 ? 3.285 -6.381 -1.490 1.00 90.19 99 VAL A O 1
ATOM 778 N N . ARG A 1 100 ? 4.173 -4.343 -1.842 1.00 85.38 100 ARG A N 1
ATOM 779 C CA . ARG A 1 100 ? 3.149 -3.634 -1.064 1.00 85.38 100 ARG A CA 1
ATOM 780 C C . ARG A 1 100 ? 1.756 -3.875 -1.639 1.00 85.38 100 ARG A C 1
ATOM 782 O O . ARG A 1 100 ? 0.852 -4.198 -0.874 1.00 85.38 100 ARG A O 1
ATOM 789 N N . ALA A 1 101 ? 1.581 -3.806 -2.958 1.00 87.50 101 ALA A N 1
ATOM 790 C CA . ALA A 1 101 ? 0.304 -4.100 -3.606 1.00 87.50 101 ALA A CA 1
ATOM 791 C C . ALA A 1 101 ? -0.162 -5.547 -3.345 1.00 87.50 101 ALA A C 1
ATOM 793 O O . ALA A 1 101 ? -1.318 -5.763 -2.979 1.00 87.50 101 ALA A O 1
ATOM 794 N N . LYS A 1 102 ? 0.736 -6.540 -3.434 1.00 88.06 102 LYS A N 1
ATOM 795 C CA . LYS A 1 102 ? 0.429 -7.950 -3.121 1.00 88.06 102 LYS A CA 1
ATOM 796 C C . LYS A 1 102 ? 0.041 -8.163 -1.664 1.00 88.06 102 LYS A C 1
ATOM 798 O O . LYS A 1 102 ? -0.890 -8.914 -1.364 1.00 88.06 102 LYS A O 1
ATOM 803 N N . GLU A 1 103 ? 0.740 -7.503 -0.752 1.00 83.06 103 GLU A N 1
ATOM 804 C CA . GLU A 1 103 ? 0.445 -7.579 0.676 1.00 83.06 103 GLU A CA 1
ATOM 805 C C . GLU A 1 103 ? -0.873 -6.889 1.040 1.00 83.06 103 GLU A C 1
ATOM 807 O O . GLU A 1 103 ? -1.360 -7.089 2.147 1.00 83.06 103 GLU A O 1
ATOM 812 N N . GLY A 1 104 ? -1.525 -6.197 0.098 1.00 75.62 104 GLY A N 1
ATOM 813 C CA . GLY A 1 104 ? -2.774 -5.456 0.296 1.00 75.62 104 GLY A CA 1
ATOM 814 C C . GLY A 1 104 ? -2.555 -4.051 0.854 1.00 75.62 104 GLY A C 1
ATOM 815 O O . GLY A 1 104 ? -3.476 -3.455 1.412 1.00 75.62 104 GLY A O 1
ATOM 816 N N . GLY A 1 105 ? -1.332 -3.543 0.707 1.00 70.06 105 GLY A N 1
ATOM 817 C CA . GLY A 1 105 ? -0.935 -2.189 1.044 1.00 70.06 105 GLY A CA 1
ATOM 818 C C . GLY A 1 105 ? -1.074 -1.868 2.524 1.00 70.06 105 GLY A C 1
ATOM 819 O O . GLY A 1 105 ? -1.146 -2.739 3.398 1.00 70.06 105 GLY A O 1
ATOM 820 N N . ARG A 1 106 ? -1.138 -0.569 2.801 1.00 67.50 106 ARG A N 1
ATOM 821 C CA . ARG A 1 106 ? -1.413 -0.070 4.146 1.00 67.50 106 ARG A CA 1
ATOM 822 C C . ARG A 1 106 ? -2.885 -0.267 4.506 1.00 67.50 106 ARG A C 1
ATOM 824 O O . ARG A 1 106 ? -3.192 -0.397 5.682 1.00 67.50 106 ARG A O 1
ATOM 831 N N . TRP A 1 107 ? -3.775 -0.388 3.516 1.00 70.56 107 TRP A N 1
ATOM 832 C CA . TRP A 1 107 ? -5.195 -0.653 3.753 1.00 70.56 107 TRP A CA 1
ATOM 833 C C . TRP A 1 107 ? -5.431 -1.890 4.626 1.00 70.56 107 TRP A C 1
ATOM 835 O O . TRP A 1 107 ? -6.184 -1.813 5.591 1.00 70.56 107 TRP A O 1
ATOM 845 N N . ARG A 1 108 ? -4.744 -3.013 4.366 1.00 72.94 108 ARG A N 1
ATOM 846 C CA . ARG A 1 108 ? -4.857 -4.202 5.232 1.00 72.94 108 ARG A CA 1
ATOM 847 C C . ARG A 1 108 ? -4.362 -3.948 6.651 1.00 72.94 108 ARG A C 1
ATOM 849 O O . ARG A 1 108 ? -4.995 -4.412 7.595 1.00 72.94 108 ARG A O 1
ATOM 856 N N . TYR A 1 109 ? -3.258 -3.218 6.799 1.00 72.94 109 TYR A N 1
ATOM 857 C CA . TYR A 1 109 ? -2.737 -2.833 8.109 1.00 72.94 109 TYR A CA 1
ATOM 858 C C . TYR A 1 109 ? -3.743 -1.965 8.870 1.00 72.94 109 TYR A C 1
ATOM 860 O O . TYR A 1 109 ? -4.058 -2.251 10.024 1.00 72.94 109 TYR A O 1
ATOM 868 N N . ASP A 1 110 ? -4.290 -0.939 8.220 1.00 72.50 110 ASP A N 1
ATOM 869 C CA . ASP A 1 110 ? -5.244 -0.019 8.832 1.00 72.50 110 ASP A CA 1
ATOM 870 C C . ASP A 1 110 ? -6.570 -0.720 9.142 1.00 72.50 110 ASP A C 1
ATOM 872 O O . ASP A 1 110 ? -7.125 -0.514 10.218 1.00 72.50 110 ASP A O 1
ATOM 876 N N . PHE A 1 111 ? -7.044 -1.607 8.264 1.00 80.31 111 PHE A N 1
ATOM 877 C CA . PHE A 1 111 ? -8.243 -2.414 8.492 1.00 80.31 111 PHE A CA 1
ATOM 878 C C . PHE A 1 111 ? -8.069 -3.357 9.687 1.00 80.31 111 PHE A C 1
ATOM 880 O O . PHE A 1 111 ? -8.912 -3.382 10.584 1.00 80.31 111 PHE A O 1
ATOM 887 N N . MET A 1 112 ? -6.951 -4.089 9.749 1.00 82.81 112 MET A N 1
ATOM 888 C CA . MET A 1 112 ? -6.638 -4.965 10.884 1.00 82.81 112 MET A CA 1
ATOM 889 C C . MET A 1 112 ? -6.480 -4.177 12.179 1.00 82.81 112 MET A C 1
ATOM 891 O O . MET A 1 112 ? -7.021 -4.572 13.211 1.00 82.81 112 MET A O 1
ATOM 895 N N . THR A 1 113 ? -5.789 -3.039 12.126 1.00 83.44 113 THR A N 1
ATOM 896 C CA . THR A 1 113 ? -5.600 -2.158 13.281 1.00 83.44 113 THR A CA 1
ATOM 897 C C . THR A 1 113 ? -6.938 -1.615 13.770 1.00 83.44 113 THR A C 1
ATOM 899 O O . THR A 1 113 ? -7.235 -1.711 14.957 1.00 83.44 113 THR A O 1
ATOM 902 N N . MET A 1 114 ? -7.781 -1.104 12.870 1.00 84.44 114 MET A N 1
ATOM 903 C CA . MET A 1 114 ? -9.097 -0.566 13.211 1.00 84.44 114 MET A CA 1
ATOM 904 C C . MET A 1 114 ? -9.976 -1.638 13.853 1.00 84.44 114 MET A C 1
ATOM 906 O O . MET A 1 114 ? -10.465 -1.427 14.963 1.00 84.44 114 MET A O 1
ATOM 910 N N . ASN A 1 115 ? -10.096 -2.810 13.228 1.00 91.25 115 ASN A N 1
ATOM 911 C CA . ASN A 1 115 ? -10.888 -3.910 13.777 1.00 91.25 115 ASN A CA 1
ATOM 912 C C . ASN A 1 115 ? -10.346 -4.397 15.121 1.00 91.25 115 ASN A C 1
ATOM 914 O O . ASN A 1 115 ? -11.130 -4.635 16.031 1.00 91.25 115 ASN A O 1
ATOM 918 N N . SER A 1 116 ? -9.024 -4.478 15.285 1.00 89.69 116 SER A N 1
ATOM 919 C CA . SER A 1 116 ? -8.412 -4.869 16.561 1.00 89.69 116 SER A CA 1
ATOM 920 C C . SER A 1 116 ? -8.717 -3.852 17.659 1.00 89.69 116 SER A C 1
ATOM 922 O O . SER A 1 116 ? -9.134 -4.228 18.751 1.00 89.69 116 SER A O 1
ATOM 924 N N . THR A 1 117 ? -8.573 -2.553 17.373 1.00 90.75 117 THR A N 1
ATOM 925 C CA . THR A 1 117 ? -8.890 -1.499 18.352 1.00 90.75 117 THR A CA 1
ATOM 926 C C . THR A 1 117 ? -10.369 -1.473 18.715 1.00 90.75 117 THR A C 1
ATOM 928 O O . THR A 1 117 ? -10.694 -1.341 19.892 1.00 90.75 117 THR A O 1
ATOM 931 N N . LEU A 1 118 ? -11.261 -1.656 17.736 1.00 91.38 118 LEU A N 1
ATOM 932 C CA . LEU A 1 118 ? -12.702 -1.742 17.965 1.00 91.38 118 LEU A CA 1
ATOM 933 C C . LEU A 1 118 ? -13.073 -3.001 18.754 1.00 91.38 118 LEU A C 1
ATOM 935 O O . LEU A 1 118 ? -13.899 -2.922 19.657 1.00 91.38 118 LEU A O 1
ATOM 939 N N . ALA A 1 119 ? -12.447 -4.146 18.476 1.00 93.12 119 ALA A N 1
ATOM 940 C CA . ALA A 1 119 ? -12.656 -5.379 19.233 1.00 93.12 119 ALA A CA 1
ATOM 941 C C . ALA A 1 119 ? -12.223 -5.221 20.698 1.00 93.12 119 ALA A C 1
ATOM 943 O O . ALA A 1 119 ? -12.974 -5.572 21.603 1.00 93.12 119 ALA A O 1
ATOM 944 N N . ILE A 1 120 ? -11.053 -4.623 20.949 1.00 92.81 120 ILE A N 1
ATOM 945 C CA . ILE A 1 120 ? -10.578 -4.332 22.311 1.00 92.81 120 ILE A CA 1
ATOM 946 C C . ILE A 1 120 ? -11.531 -3.360 23.014 1.00 92.81 120 ILE A C 1
ATOM 948 O O . ILE A 1 120 ? -11.918 -3.599 24.157 1.00 92.81 120 ILE A O 1
ATOM 952 N N . GLY A 1 121 ? -11.939 -2.289 22.329 1.00 91.31 121 GLY A N 1
ATOM 953 C CA . GLY A 1 121 ? -12.846 -1.290 22.883 1.00 91.31 121 GLY A CA 1
ATOM 954 C C . GLY A 1 121 ? -14.209 -1.868 23.245 1.00 91.31 121 GLY A C 1
ATOM 955 O O . GLY A 1 121 ? -14.693 -1.696 24.364 1.00 91.31 121 GLY A O 1
ATOM 956 N N . THR A 1 122 ? -14.811 -2.617 22.324 1.00 92.75 122 THR A N 1
ATOM 957 C CA . THR A 1 122 ? -16.108 -3.270 22.545 1.00 92.75 122 THR A CA 1
ATOM 958 C C . THR A 1 122 ? -16.028 -4.322 23.645 1.00 92.75 122 THR A C 1
ATOM 960 O O . THR A 1 122 ? -16.902 -4.335 24.511 1.00 92.75 122 THR A O 1
ATOM 963 N N . ALA A 1 123 ? -14.967 -5.134 23.694 1.00 94.25 123 ALA A N 1
ATOM 964 C CA . ALA A 1 123 ? -14.738 -6.090 24.776 1.00 94.25 123 ALA A CA 1
ATOM 965 C C . ALA A 1 123 ? -14.583 -5.394 26.138 1.00 94.25 123 ALA A C 1
ATOM 967 O O . ALA A 1 123 ? -15.165 -5.845 27.124 1.00 94.25 123 ALA A O 1
ATOM 968 N N . ALA A 1 124 ? -13.867 -4.269 26.202 1.00 93.19 124 ALA A N 1
ATOM 969 C CA . ALA A 1 124 ? -13.726 -3.485 27.426 1.00 93.19 124 ALA A CA 1
ATOM 970 C C . ALA A 1 124 ? -15.056 -2.854 27.865 1.00 93.19 124 ALA A C 1
ATOM 972 O O . ALA A 1 124 ? -15.407 -2.923 29.042 1.00 93.19 124 ALA A O 1
ATOM 973 N N . GLY A 1 125 ? -15.828 -2.292 26.930 1.00 91.56 125 GLY A N 1
ATOM 974 C CA . GLY A 1 125 ? -17.154 -1.734 27.201 1.00 91.56 125 GLY A CA 1
ATOM 975 C C . GLY A 1 125 ? -18.142 -2.792 27.696 1.00 91.56 125 GLY A C 1
ATOM 976 O O . GLY A 1 125 ? -18.780 -2.606 28.732 1.00 91.56 125 GLY A O 1
ATOM 977 N N . PHE A 1 126 ? -18.229 -3.938 27.014 1.00 92.69 126 PHE A N 1
ATOM 978 C CA . PHE A 1 126 ? -19.073 -5.060 27.441 1.00 92.69 126 PHE A CA 1
ATOM 979 C C . PHE A 1 126 ? -18.607 -5.672 28.760 1.00 92.69 126 PHE A C 1
ATOM 981 O O . PHE A 1 126 ? -19.442 -6.006 29.603 1.00 92.69 126 PHE A O 1
ATOM 988 N N . GLY A 1 127 ? -17.295 -5.798 28.961 1.00 91.88 127 GLY A N 1
ATOM 989 C CA . GLY A 1 127 ? -16.707 -6.264 30.211 1.00 91.88 127 GLY A CA 1
ATOM 990 C C . GLY A 1 127 ? -17.074 -5.345 31.372 1.00 91.88 127 GLY A C 1
ATOM 991 O O . GLY A 1 127 ? -17.570 -5.819 32.396 1.00 91.88 127 GLY A O 1
ATOM 992 N N . LEU A 1 128 ? -16.930 -4.029 31.191 1.00 90.88 128 LEU A N 1
ATOM 993 C CA . LEU A 1 128 ? -17.327 -3.038 32.189 1.00 90.88 128 LEU A CA 1
ATOM 994 C C . LEU A 1 128 ? -18.831 -3.098 32.469 1.00 90.88 128 LEU A C 1
ATOM 996 O O . LEU A 1 128 ? -19.228 -3.081 33.629 1.00 90.88 128 LEU A O 1
ATOM 1000 N N . LEU A 1 129 ? -19.676 -3.218 31.444 1.00 90.62 129 LEU A N 1
ATOM 1001 C CA . LEU A 1 129 ? -21.123 -3.283 31.641 1.00 90.62 129 LEU A CA 1
ATOM 1002 C C . LEU A 1 129 ? -21.531 -4.553 32.401 1.00 90.62 129 LEU A C 1
ATOM 1004 O O . LEU A 1 129 ? -22.292 -4.484 33.369 1.00 90.62 129 LEU A O 1
ATOM 1008 N N . SER A 1 130 ? -21.003 -5.703 31.983 1.00 89.88 130 SER A N 1
ATOM 1009 C CA . SER A 1 130 ? -21.390 -7.022 32.495 1.00 89.88 130 SER A CA 1
ATOM 1010 C C . SER A 1 130 ? -20.870 -7.244 33.915 1.00 89.88 130 SER A C 1
ATOM 1012 O O . SER A 1 130 ? -21.650 -7.502 34.834 1.00 89.88 130 SER A O 1
ATOM 1014 N N . PHE A 1 131 ? -19.563 -7.068 34.132 1.00 90.50 131 PHE A N 1
ATOM 1015 C CA . PHE A 1 131 ? -18.956 -7.236 35.454 1.00 90.50 131 PHE A CA 1
ATOM 1016 C C . PHE A 1 131 ? -19.230 -6.043 36.370 1.00 90.50 131 PHE A C 1
ATOM 1018 O O . PHE A 1 131 ? -19.461 -6.218 37.570 1.00 90.50 131 PHE A O 1
ATOM 1025 N N . GLY A 1 132 ? -19.254 -4.827 35.824 1.00 83.94 132 GLY A N 1
ATOM 1026 C CA . GLY A 1 132 ? -19.515 -3.612 36.588 1.00 83.94 132 GLY A CA 1
ATOM 1027 C C . GLY A 1 132 ? -20.931 -3.580 37.149 1.00 83.94 132 GLY A C 1
ATOM 1028 O O . GLY A 1 132 ? -21.088 -3.309 38.335 1.00 83.94 132 GLY A O 1
ATOM 1029 N N . ARG A 1 133 ? -21.972 -3.973 36.398 1.00 83.06 133 ARG A N 1
ATOM 1030 C CA . ARG A 1 133 ? -23.323 -4.100 36.990 1.00 83.06 133 ARG A CA 1
ATOM 1031 C C . ARG A 1 133 ? -23.379 -5.162 38.087 1.00 83.06 133 ARG A C 1
ATOM 1033 O O . ARG A 1 133 ? -24.065 -4.967 39.094 1.00 83.06 133 ARG A O 1
ATOM 1040 N N . GLN A 1 134 ? -22.652 -6.265 37.930 1.00 86.31 134 GLN A N 1
ATOM 1041 C CA . GLN A 1 134 ? -22.630 -7.330 38.930 1.00 86.31 134 GLN A CA 1
ATOM 1042 C C . GLN A 1 134 ? -21.873 -6.950 40.202 1.00 86.31 134 GLN A C 1
ATOM 1044 O O . GLN A 1 134 ? -22.293 -7.367 41.275 1.00 86.31 134 GLN A O 1
ATOM 1049 N N . ARG A 1 135 ? -20.810 -6.143 40.149 1.00 88.06 135 ARG A N 1
ATOM 1050 C CA . ARG A 1 135 ? -19.991 -5.830 41.340 1.00 88.06 135 ARG A CA 1
ATOM 1051 C C . ARG A 1 135 ? -20.143 -4.409 41.875 1.00 88.06 135 ARG A C 1
ATOM 1053 O O . ARG A 1 135 ? -19.989 -4.197 43.073 1.00 88.06 135 ARG A O 1
ATOM 1060 N N . ILE A 1 136 ? -20.491 -3.440 41.035 1.00 84.75 136 ILE A N 1
ATOM 1061 C CA . ILE A 1 136 ? -20.500 -2.017 41.389 1.00 84.75 136 ILE A CA 1
ATOM 1062 C C . ILE A 1 136 ? -21.933 -1.567 41.680 1.00 84.75 136 ILE A C 1
ATOM 1064 O O . ILE A 1 136 ? -22.787 -1.473 40.795 1.00 84.75 136 ILE A O 1
ATOM 1068 N N . ARG A 1 137 ? -22.200 -1.244 42.952 1.00 85.56 137 ARG A N 1
ATOM 1069 C CA . ARG A 1 137 ? -23.539 -0.872 43.448 1.00 85.56 137 ARG A CA 1
ATOM 1070 C C . ARG A 1 137 ? -24.123 0.349 42.722 1.00 85.56 137 ARG A C 1
ATOM 1072 O O . ARG A 1 137 ? -25.325 0.378 42.474 1.00 85.56 137 ARG A O 1
ATOM 1079 N N . TRP A 1 138 ? -23.281 1.317 42.345 1.00 90.06 138 TRP A N 1
ATOM 1080 C CA . TRP A 1 138 ? -23.685 2.507 41.585 1.00 90.06 138 TRP A CA 1
ATOM 1081 C C . TRP A 1 138 ? -24.219 2.157 40.189 1.00 90.06 138 TRP A C 1
ATOM 1083 O O . TRP A 1 138 ? -25.331 2.554 39.850 1.00 90.06 138 TRP A O 1
ATOM 1093 N N . MET A 1 139 ? -23.497 1.327 39.423 1.00 85.25 139 MET A N 1
ATOM 1094 C CA . MET A 1 139 ? -23.932 0.887 38.086 1.00 85.25 139 MET A CA 1
ATOM 1095 C C . MET A 1 139 ? -25.227 0.071 38.137 1.00 85.25 139 MET A C 1
ATOM 1097 O O . MET A 1 139 ? -26.017 0.095 37.197 1.00 85.25 139 MET A O 1
ATOM 1101 N N . ARG A 1 140 ? -25.467 -0.638 39.246 1.00 84.38 140 ARG A N 1
ATOM 1102 C CA . ARG A 1 140 ? -26.710 -1.384 39.467 1.00 84.38 140 ARG A CA 1
ATOM 1103 C C . ARG A 1 140 ? -27.912 -0.466 39.730 1.00 84.38 140 ARG A C 1
ATOM 1105 O O . ARG A 1 140 ? -29.013 -0.795 39.306 1.00 84.38 140 ARG A O 1
ATOM 1112 N N . ARG A 1 141 ? -27.699 0.667 40.411 1.00 87.75 141 ARG A N 1
ATOM 1113 C CA . ARG A 1 141 ? -28.742 1.659 40.742 1.00 87.75 141 ARG A CA 1
ATOM 1114 C C . ARG A 1 141 ? -29.025 2.652 39.612 1.00 87.75 141 ARG A C 1
ATOM 1116 O O . ARG A 1 141 ? -30.150 3.123 39.507 1.00 87.75 141 ARG A O 1
ATOM 1123 N N . HIS A 1 142 ? -28.042 2.943 38.762 1.00 87.88 142 HIS A N 1
ATOM 1124 C CA . HIS A 1 142 ? -28.182 3.878 37.644 1.00 87.88 142 HIS A CA 1
ATOM 1125 C C . HIS A 1 142 ? -27.962 3.164 36.302 1.00 87.88 142 HIS A C 1
ATOM 1127 O O . HIS A 1 142 ? -26.844 3.174 35.778 1.00 87.88 142 HIS A O 1
ATOM 1133 N N . PRO A 1 143 ? -29.008 2.557 35.707 1.00 86.12 143 PRO A N 1
ATOM 1134 C CA . PRO A 1 143 ? -28.862 1.774 34.482 1.00 86.12 143 PRO A CA 1
ATOM 1135 C C . PRO A 1 143 ? -28.354 2.623 33.310 1.00 86.12 143 PRO A C 1
ATOM 1137 O O . PRO A 1 143 ? -27.408 2.213 32.643 1.00 86.12 143 PRO A O 1
ATOM 1140 N N . ILE A 1 144 ? -28.894 3.832 33.117 1.00 90.25 144 ILE A N 1
ATOM 1141 C CA . ILE A 1 144 ? -28.455 4.758 32.058 1.00 90.25 144 ILE A CA 1
ATOM 1142 C C . ILE A 1 144 ? -26.993 5.174 32.280 1.00 90.25 144 ILE A C 1
ATOM 1144 O O . ILE A 1 144 ? -26.178 5.077 31.366 1.00 90.25 144 ILE A O 1
ATOM 1148 N N . GLY A 1 145 ? -26.630 5.544 33.514 1.00 89.62 145 GLY A N 1
ATOM 1149 C CA . GLY A 1 145 ? -25.251 5.896 33.868 1.00 89.62 145 GLY A CA 1
ATOM 1150 C C . GLY A 1 145 ? -24.259 4.755 33.618 1.00 89.62 145 GLY A C 1
ATOM 1151 O O . GLY A 1 145 ? -23.148 4.999 33.155 1.00 89.62 145 GLY A O 1
ATOM 1152 N N . SER A 1 146 ? -24.671 3.501 33.841 1.00 86.75 146 SER A N 1
ATOM 1153 C CA . SER A 1 146 ? -23.837 2.328 33.551 1.00 86.75 146 SER A CA 1
ATOM 1154 C C . SER A 1 146 ? -23.553 2.153 32.056 1.00 86.75 146 SER A C 1
ATOM 1156 O O . SER A 1 146 ? -22.424 1.830 31.683 1.00 86.75 146 SER A O 1
ATOM 1158 N N . VAL A 1 147 ? -24.549 2.410 31.201 1.00 90.62 147 VAL A N 1
ATOM 1159 C CA . VAL A 1 147 ? -24.405 2.333 29.741 1.00 90.62 147 VAL A CA 1
ATOM 1160 C C . VAL A 1 147 ? -23.467 3.433 29.259 1.00 90.62 147 VAL A C 1
ATOM 1162 O O . VAL A 1 147 ? -22.528 3.142 28.522 1.00 90.62 147 VAL A O 1
ATOM 1165 N N . VAL A 1 148 ? -23.649 4.665 29.746 1.00 92.62 148 VAL A N 1
ATOM 1166 C CA . VAL A 1 148 ? -22.765 5.794 29.415 1.00 92.62 148 VAL A CA 1
ATOM 1167 C C . VAL A 1 148 ? -21.325 5.505 29.839 1.00 92.62 148 VAL A C 1
ATOM 1169 O O . VAL A 1 148 ? -20.416 5.634 29.025 1.00 92.62 148 VAL A O 1
ATOM 1172 N N . ALA A 1 149 ? -21.101 5.041 31.071 1.00 90.94 149 ALA A N 1
ATOM 1173 C CA . ALA A 1 149 ? -19.763 4.691 31.550 1.00 90.94 149 ALA A CA 1
ATOM 1174 C C . ALA A 1 149 ? -19.108 3.586 30.702 1.00 90.94 149 ALA A C 1
ATOM 1176 O O . ALA A 1 149 ? -17.923 3.663 30.388 1.00 90.94 149 ALA A O 1
ATOM 1177 N N . SER A 1 150 ? -19.886 2.588 30.279 1.00 90.75 150 SER A N 1
ATOM 1178 C CA . SER A 1 150 ? -19.404 1.500 29.418 1.00 90.75 150 SER A CA 1
ATOM 1179 C C . SER A 1 150 ? -19.058 1.990 28.012 1.00 90.75 150 SER A C 1
ATOM 1181 O O . SER A 1 150 ? -18.050 1.574 27.442 1.00 90.75 150 SER A O 1
ATOM 1183 N N . PHE A 1 151 ? -19.840 2.925 27.472 1.00 91.88 151 PHE A N 1
ATOM 1184 C CA . PHE A 1 151 ? -19.554 3.563 26.190 1.00 91.88 151 PHE A CA 1
ATOM 1185 C C . PHE A 1 151 ? -18.285 4.425 26.253 1.00 91.88 151 PHE A C 1
ATOM 1187 O O . PHE A 1 151 ? -17.427 4.337 25.375 1.00 91.88 151 PHE A O 1
ATOM 1194 N N . VAL A 1 152 ? -18.104 5.195 27.331 1.00 93.06 152 VAL A N 1
ATOM 1195 C CA . VAL A 1 152 ? -16.876 5.970 27.578 1.00 93.06 152 VAL A CA 1
ATOM 1196 C C . VAL A 1 152 ? -15.664 5.049 27.722 1.00 93.06 152 VAL A C 1
ATOM 1198 O O . VAL A 1 152 ? -14.613 5.324 27.138 1.00 93.06 152 VAL A O 1
ATOM 1201 N N . ALA A 1 153 ? -15.797 3.930 28.437 1.00 91.62 153 ALA A N 1
ATOM 1202 C CA . ALA A 1 153 ? -14.731 2.939 28.545 1.00 91.62 153 ALA A CA 1
ATOM 1203 C C . ALA A 1 153 ? -14.380 2.336 27.179 1.00 91.62 153 ALA A C 1
ATOM 1205 O O . ALA A 1 153 ? -13.200 2.229 26.856 1.00 91.62 153 ALA A O 1
ATOM 1206 N N . CYS A 1 154 ? -15.374 2.025 26.341 1.00 92.56 154 CYS A N 1
ATOM 1207 C CA . CYS A 1 154 ? -15.151 1.572 24.967 1.00 92.56 154 CYS A CA 1
ATOM 1208 C C . CYS A 1 154 ? -14.358 2.605 24.154 1.00 92.56 154 CYS A C 1
ATOM 1210 O O . CYS A 1 154 ? -13.332 2.274 23.561 1.00 92.56 154 CYS A O 1
ATOM 1212 N N . LEU A 1 155 ? -14.780 3.872 24.144 1.00 91.69 155 LEU A N 1
ATOM 1213 C CA . LEU A 1 155 ? -14.101 4.922 23.377 1.00 91.69 155 LEU A CA 1
ATOM 1214 C C . LEU A 1 155 ? -12.665 5.159 23.856 1.00 91.69 155 LEU A C 1
ATOM 1216 O O . LEU A 1 155 ? -11.738 5.185 23.046 1.00 91.69 155 LEU A O 1
ATOM 1220 N N . THR A 1 156 ? -12.462 5.292 25.167 1.00 92.56 156 THR A N 1
ATOM 1221 C CA . THR A 1 156 ? -11.134 5.554 25.746 1.00 92.56 156 THR A CA 1
ATOM 1222 C C . THR A 1 156 ? -10.170 4.400 25.491 1.00 92.56 156 THR A C 1
ATOM 1224 O O . THR A 1 156 ? -9.053 4.629 25.031 1.00 92.56 156 THR A O 1
ATOM 1227 N N . THR A 1 157 ? -10.606 3.155 25.686 1.00 91.56 157 THR A N 1
ATOM 1228 C CA . THR A 1 157 ? -9.778 1.977 25.382 1.00 91.56 157 THR A CA 1
ATOM 1229 C C . THR A 1 157 ? -9.481 1.839 23.894 1.00 91.56 157 THR A C 1
ATOM 1231 O O . THR A 1 157 ? -8.357 1.487 23.552 1.00 91.56 157 THR A O 1
ATOM 1234 N N . THR A 1 158 ? -10.407 2.199 23.000 1.00 89.19 158 THR A N 1
ATOM 1235 C CA . THR A 1 158 ? -10.140 2.223 21.549 1.00 89.19 158 THR A CA 1
ATOM 1236 C C . THR A 1 158 ? -9.026 3.222 21.208 1.00 89.19 158 THR A C 1
ATOM 1238 O O . THR A 1 158 ? -8.105 2.900 20.453 1.00 89.19 158 THR A O 1
ATOM 1241 N N . VAL A 1 159 ? -9.063 4.426 21.795 1.00 88.69 159 VAL A N 1
ATOM 1242 C CA . VAL A 1 159 ? -8.023 5.455 21.607 1.00 88.69 159 VAL A CA 1
ATOM 1243 C C . VAL A 1 159 ? -6.676 4.977 22.150 1.00 88.69 159 VAL A C 1
ATOM 1245 O O . VAL A 1 159 ? -5.668 5.083 21.449 1.00 88.69 159 VAL A O 1
ATOM 1248 N N . ILE A 1 160 ? -6.653 4.402 23.354 1.00 90.06 160 ILE A N 1
ATOM 1249 C CA . ILE A 1 160 ? -5.431 3.873 23.978 1.00 90.06 160 ILE A CA 1
ATOM 1250 C C . ILE A 1 160 ? -4.861 2.718 23.151 1.00 90.06 160 ILE A C 1
ATOM 1252 O O . ILE A 1 160 ? -3.675 2.725 22.833 1.00 90.06 160 ILE A O 1
ATOM 1256 N N . ALA A 1 161 ? -5.696 1.763 22.738 1.00 87.75 161 ALA A N 1
ATOM 1257 C CA . ALA A 1 161 ? -5.282 0.627 21.920 1.00 87.75 161 ALA A CA 1
ATOM 1258 C C . ALA A 1 161 ? -4.672 1.089 20.592 1.00 87.75 161 ALA A C 1
ATOM 1260 O O . ALA A 1 161 ? -3.643 0.566 20.167 1.00 87.75 161 ALA A O 1
ATOM 1261 N N . ARG A 1 162 ? -5.245 2.121 19.960 1.00 84.00 162 ARG A N 1
ATOM 1262 C CA . ARG A 1 162 ? -4.688 2.700 18.731 1.00 84.00 162 ARG A CA 1
ATOM 1263 C C . ARG A 1 162 ? -3.289 3.275 18.949 1.00 84.00 162 ARG A C 1
ATOM 1265 O O . ARG A 1 162 ? -2.427 3.091 18.091 1.00 84.00 162 ARG A O 1
ATOM 1272 N N . GLN A 1 163 ? -3.058 3.964 20.065 1.00 84.38 163 GLN A N 1
ATOM 1273 C CA . GLN A 1 163 ? -1.726 4.481 20.396 1.00 84.38 163 GLN A CA 1
ATOM 1274 C C . GLN A 1 163 ? -0.757 3.354 20.761 1.00 84.38 163 GLN A C 1
ATOM 1276 O O . GLN A 1 163 ? 0.383 3.372 20.308 1.00 84.38 163 GLN A O 1
ATOM 1281 N N . GLY A 1 164 ? -1.224 2.334 21.484 1.00 82.19 164 GLY A N 1
ATOM 1282 C CA . GLY A 1 164 ? -0.441 1.141 21.801 1.00 82.19 164 GLY A CA 1
ATOM 1283 C C . GLY A 1 164 ? 0.039 0.415 20.545 1.00 82.19 164 GLY A C 1
ATOM 1284 O O . GLY A 1 164 ? 1.226 0.145 20.409 1.00 82.19 164 GLY A O 1
ATOM 1285 N N . ILE A 1 165 ? -0.845 0.185 19.570 1.00 78.00 165 ILE A N 1
ATOM 1286 C CA . ILE A 1 165 ? -0.476 -0.460 18.298 1.00 78.00 165 ILE A CA 1
ATOM 1287 C C . ILE A 1 165 ? 0.550 0.371 17.521 1.00 78.00 165 ILE A C 1
ATOM 1289 O O . ILE A 1 165 ? 1.497 -0.187 16.966 1.00 78.00 165 ILE A O 1
ATOM 1293 N N . LYS A 1 166 ? 0.403 1.702 17.503 1.00 74.94 166 LYS A N 1
ATOM 1294 C CA . LYS A 1 166 ? 1.412 2.586 16.901 1.00 74.94 166 LYS A CA 1
ATOM 1295 C C . LYS A 1 166 ? 2.760 2.474 17.615 1.00 74.94 166 LYS A C 1
ATOM 1297 O O . LYS A 1 166 ? 3.779 2.363 16.942 1.00 74.94 166 LYS A O 1
ATOM 1302 N N . ALA A 1 167 ? 2.761 2.473 18.947 1.00 75.62 167 ALA A N 1
ATOM 1303 C CA . ALA A 1 167 ? 3.972 2.373 19.758 1.00 75.62 167 ALA A CA 1
ATOM 1304 C C . ALA A 1 167 ? 4.687 1.022 19.592 1.00 75.62 167 ALA A C 1
ATOM 1306 O O . ALA A 1 167 ? 5.912 0.975 19.616 1.00 75.62 167 ALA A O 1
ATOM 1307 N N . LEU A 1 168 ? 3.943 -0.060 19.345 1.00 79.38 168 LEU A N 1
ATOM 1308 C CA . LEU A 1 168 ? 4.505 -1.387 19.065 1.00 79.38 168 LEU A CA 1
ATOM 1309 C C . LEU A 1 168 ? 5.253 -1.471 17.723 1.00 79.38 168 LEU A C 1
ATOM 1311 O O . LEU A 1 168 ? 5.885 -2.485 17.444 1.00 79.38 168 LEU A O 1
ATOM 1315 N N . GLY A 1 169 ? 5.182 -0.446 16.868 1.00 75.38 169 GLY A N 1
ATOM 1316 C CA . GLY A 1 169 ? 5.977 -0.389 15.639 1.00 75.38 169 GLY A CA 1
ATOM 1317 C C . GLY A 1 169 ? 5.592 -1.429 14.581 1.00 75.38 169 GLY A C 1
ATOM 1318 O O . GLY A 1 169 ? 6.355 -1.651 13.644 1.00 75.38 169 GLY A O 1
ATOM 1319 N N . ILE A 1 170 ? 4.407 -2.043 14.675 1.00 73.38 170 ILE A N 1
ATOM 1320 C CA . ILE A 1 170 ? 3.954 -3.103 13.752 1.00 73.38 170 ILE A CA 1
ATOM 1321 C C . ILE A 1 170 ? 3.996 -2.622 12.292 1.00 73.38 170 ILE A C 1
ATOM 1323 O O . ILE A 1 170 ? 4.425 -3.358 11.404 1.00 73.38 170 ILE A O 1
ATOM 1327 N N . GLY A 1 171 ? 3.633 -1.358 12.045 1.00 70.06 171 GLY A N 1
ATOM 1328 C CA . GLY A 1 171 ? 3.725 -0.756 10.713 1.00 70.06 171 GLY A CA 1
ATOM 1329 C C . GLY A 1 171 ? 5.161 -0.657 10.178 1.00 70.06 171 GLY A C 1
ATOM 1330 O O . GLY A 1 171 ? 5.380 -0.857 8.985 1.00 70.06 171 GLY A O 1
ATOM 1331 N N . VAL A 1 172 ? 6.147 -0.409 11.049 1.00 73.00 172 VAL A N 1
ATOM 1332 C CA . VAL A 1 172 ? 7.572 -0.377 10.672 1.00 73.00 172 VAL A CA 1
ATOM 1333 C C . VAL A 1 172 ? 8.047 -1.780 10.316 1.00 73.00 172 VAL A C 1
ATOM 1335 O O . VAL A 1 172 ? 8.670 -1.964 9.274 1.00 73.00 172 VAL A O 1
ATOM 1338 N N . VAL A 1 173 ? 7.688 -2.779 11.124 1.00 76.62 173 VAL A N 1
ATOM 1339 C CA . VAL A 1 173 ? 8.035 -4.185 10.865 1.00 76.62 173 VAL A CA 1
ATOM 1340 C C . VAL A 1 173 ? 7.437 -4.661 9.541 1.00 76.62 173 VAL A C 1
ATOM 1342 O O . VAL A 1 173 ? 8.120 -5.301 8.743 1.00 76.62 173 VAL A O 1
ATOM 1345 N N . GLN A 1 174 ? 6.179 -4.316 9.258 1.00 76.19 174 GLN A N 1
ATOM 1346 C CA . GLN A 1 174 ? 5.553 -4.664 7.984 1.00 76.19 174 GLN A CA 1
ATOM 1347 C C . GLN A 1 174 ? 6.251 -3.974 6.805 1.00 76.19 174 GLN A C 1
ATOM 1349 O O . GLN A 1 174 ? 6.547 -4.624 5.803 1.00 76.19 174 GLN A O 1
ATOM 1354 N N . ALA A 1 175 ? 6.582 -2.685 6.935 1.00 74.38 175 ALA A N 1
ATOM 1355 C CA . ALA A 1 175 ? 7.339 -1.973 5.911 1.00 74.38 175 ALA A CA 1
ATOM 1356 C C . ALA A 1 175 ? 8.710 -2.629 5.670 1.00 74.38 175 ALA A C 1
ATOM 1358 O O . ALA A 1 175 ? 9.054 -2.911 4.522 1.00 74.38 175 ALA A O 1
ATOM 1359 N N . GLN A 1 176 ? 9.456 -2.956 6.726 1.00 79.12 176 GLN A N 1
ATOM 1360 C CA . GLN A 1 176 ? 10.745 -3.648 6.627 1.00 79.12 176 GLN A CA 1
ATOM 1361 C C . GLN A 1 176 ? 10.620 -5.019 5.957 1.00 79.12 176 GLN A C 1
ATOM 1363 O O . GLN A 1 176 ? 11.418 -5.346 5.081 1.00 79.12 176 GLN A O 1
ATOM 1368 N N . ASN A 1 177 ? 9.593 -5.797 6.297 1.00 82.75 177 ASN A N 1
ATOM 1369 C CA . ASN A 1 177 ? 9.338 -7.086 5.656 1.00 82.75 177 ASN A CA 1
ATOM 1370 C C . ASN A 1 177 ? 9.023 -6.935 4.165 1.00 82.75 177 ASN A C 1
ATOM 1372 O O . ASN A 1 177 ? 9.538 -7.711 3.358 1.00 82.75 177 ASN A O 1
ATOM 1376 N N . SER A 1 178 ? 8.247 -5.915 3.787 1.00 80.25 178 SER A N 1
ATOM 1377 C CA . SER A 1 178 ? 7.969 -5.623 2.378 1.00 80.25 178 SER A CA 1
ATOM 1378 C C . SER A 1 178 ? 9.248 -5.258 1.611 1.00 80.25 178 SER A C 1
ATOM 1380 O O . SER A 1 178 ? 9.478 -5.762 0.512 1.00 80.25 178 SER A O 1
ATOM 1382 N N . HIS A 1 179 ? 10.137 -4.467 2.222 1.00 83.38 179 HIS A N 1
ATOM 1383 C CA . HIS A 1 179 ? 11.438 -4.118 1.647 1.00 83.38 179 HIS A CA 1
ATOM 1384 C C . HIS A 1 179 ? 12.351 -5.334 1.512 1.00 83.38 179 HIS A C 1
ATOM 1386 O O . HIS A 1 179 ? 12.932 -5.550 0.451 1.00 83.38 179 HIS A O 1
ATOM 1392 N N . LYS A 1 180 ? 12.419 -6.181 2.542 1.00 85.31 180 LYS A N 1
ATOM 1393 C CA . LYS A 1 180 ? 13.199 -7.421 2.505 1.00 85.31 180 LYS A CA 1
ATOM 1394 C C . LYS A 1 180 ? 12.721 -8.349 1.390 1.00 85.31 180 LYS A C 1
ATOM 1396 O O . LYS A 1 180 ? 13.540 -8.874 0.647 1.00 85.31 180 LYS A O 1
ATOM 1401 N N . ARG A 1 181 ? 11.404 -8.508 1.227 1.00 86.69 181 ARG A N 1
ATOM 1402 C CA . ARG A 1 181 ? 10.813 -9.303 0.137 1.00 86.69 181 ARG A CA 1
ATOM 1403 C C . ARG A 1 181 ? 11.133 -8.726 -1.240 1.00 86.69 181 ARG A C 1
ATOM 1405 O O . ARG A 1 181 ? 11.439 -9.483 -2.159 1.00 86.69 181 ARG A O 1
ATOM 1412 N N . ALA A 1 182 ? 11.108 -7.403 -1.381 1.00 83.88 182 ALA A N 1
ATOM 1413 C CA . ALA A 1 182 ? 11.497 -6.752 -2.625 1.00 83.88 182 ALA A CA 1
ATOM 1414 C C . ALA A 1 182 ? 12.978 -6.992 -2.955 1.00 83.88 182 ALA A C 1
ATOM 1416 O O . ALA A 1 182 ? 13.281 -7.365 -4.084 1.00 83.88 182 ALA A O 1
ATOM 1417 N N . LEU A 1 183 ? 13.876 -6.876 -1.968 1.00 85.50 183 LEU A N 1
ATOM 1418 C CA . LEU A 1 183 ? 15.300 -7.192 -2.137 1.00 85.50 183 LEU A CA 1
ATOM 1419 C C . LEU A 1 183 ? 15.518 -8.656 -2.531 1.00 85.50 183 LEU A C 1
ATOM 1421 O O . LEU A 1 183 ? 16.308 -8.926 -3.425 1.00 85.50 183 LEU A O 1
ATOM 1425 N N . THR A 1 184 ? 14.783 -9.604 -1.940 1.00 86.50 184 THR A N 1
ATOM 1426 C CA . THR A 1 184 ? 14.907 -11.024 -2.320 1.00 86.50 184 THR A CA 1
ATOM 1427 C C . THR A 1 184 ? 14.436 -11.323 -3.743 1.00 86.50 184 THR A C 1
ATOM 1429 O O . THR A 1 184 ? 14.880 -12.307 -4.321 1.00 86.50 184 THR A O 1
ATOM 1432 N N . CYS A 1 185 ? 13.555 -10.490 -4.307 1.00 85.19 185 CYS A N 1
ATOM 1433 C CA . CYS A 1 185 ? 13.115 -10.611 -5.700 1.00 85.19 185 CYS A CA 1
ATOM 1434 C C . CYS A 1 185 ? 14.037 -9.856 -6.677 1.00 85.19 185 CYS A C 1
ATOM 1436 O O . CYS A 1 185 ? 13.897 -10.002 -7.892 1.00 85.19 185 CYS A O 1
ATOM 1438 N N . LEU A 1 186 ? 14.963 -9.030 -6.174 1.00 83.06 186 LEU A N 1
ATOM 1439 C CA . LEU A 1 186 ? 15.919 -8.281 -6.984 1.00 83.06 186 LEU A CA 1
ATOM 1440 C C . LEU A 1 186 ? 17.080 -9.211 -7.382 1.00 83.06 186 LEU A C 1
ATOM 1442 O O . LEU A 1 186 ? 18.147 -9.208 -6.777 1.00 83.06 186 LEU A O 1
ATOM 1446 N N . HIS A 1 187 ? 16.864 -10.042 -8.403 1.00 77.12 187 HIS A N 1
ATOM 1447 C CA . HIS A 1 187 ? 17.872 -10.974 -8.925 1.00 77.12 187 HIS A CA 1
ATOM 1448 C C . HIS A 1 187 ? 18.877 -10.272 -9.854 1.00 77.12 187 HIS A C 1
ATOM 1450 O O . HIS A 1 187 ? 18.890 -10.501 -11.061 1.00 77.12 187 HIS A O 1
ATOM 1456 N N . CYS A 1 188 ? 19.680 -9.360 -9.306 1.00 80.81 188 CYS A N 1
ATOM 1457 C CA . CYS A 1 188 ? 20.710 -8.623 -10.039 1.00 80.81 188 CYS A CA 1
ATOM 1458 C C . CYS A 1 188 ? 21.741 -8.074 -9.043 1.00 80.81 188 CYS A C 1
ATOM 1460 O O . CYS A 1 188 ? 21.382 -7.277 -8.178 1.00 80.81 188 CYS A O 1
ATOM 1462 N N . VAL A 1 189 ? 22.997 -8.524 -9.149 1.00 77.06 189 VAL A N 1
ATOM 1463 C CA . VAL A 1 189 ? 24.074 -8.165 -8.205 1.00 77.06 189 VAL A CA 1
ATOM 1464 C C . VAL A 1 189 ? 24.381 -6.670 -8.280 1.00 77.06 189 VAL A C 1
ATOM 1466 O O . VAL A 1 189 ? 24.299 -5.994 -7.259 1.00 77.06 189 VAL A O 1
ATOM 1469 N N . ASP A 1 190 ? 24.575 -6.133 -9.485 1.00 76.94 190 ASP A N 1
ATOM 1470 C CA . ASP A 1 190 ? 24.819 -4.698 -9.699 1.00 76.94 190 ASP A CA 1
ATOM 1471 C C . ASP A 1 190 ? 23.652 -3.844 -9.177 1.00 76.94 190 ASP A C 1
ATOM 1473 O O . ASP A 1 190 ? 23.829 -2.798 -8.560 1.00 76.94 190 ASP A O 1
ATOM 1477 N N . CYS A 1 191 ? 22.423 -4.341 -9.331 1.00 82.38 191 CYS A N 1
ATOM 1478 C CA . CYS A 1 191 ? 21.236 -3.662 -8.830 1.00 82.38 191 CYS A CA 1
ATOM 1479 C C . CYS A 1 191 ? 21.176 -3.644 -7.293 1.00 82.38 191 CYS A C 1
ATOM 1481 O O . CYS A 1 191 ? 20.614 -2.716 -6.714 1.00 82.38 191 CYS A O 1
ATOM 1483 N N . LEU A 1 192 ? 21.710 -4.669 -6.620 1.00 81.44 192 LEU A N 1
ATOM 1484 C CA . LEU A 1 192 ? 21.817 -4.690 -5.160 1.00 81.44 192 LEU A CA 1
ATOM 1485 C C . LEU A 1 192 ? 22.881 -3.702 -4.672 1.00 81.44 192 LEU A C 1
ATOM 1487 O O . LEU A 1 192 ? 22.651 -3.024 -3.670 1.00 81.44 192 LEU A O 1
ATOM 1491 N N . GLU A 1 193 ? 24.010 -3.591 -5.374 1.00 82.44 193 GLU A N 1
ATOM 1492 C CA . GLU A 1 193 ? 25.044 -2.594 -5.069 1.00 82.44 193 GLU A CA 1
ATOM 1493 C C . GLU A 1 193 ? 24.528 -1.166 -5.244 1.00 82.44 193 GLU A C 1
ATOM 1495 O O . GLU A 1 193 ? 24.706 -0.338 -4.349 1.00 82.44 193 GLU A O 1
ATOM 1500 N N . ASP A 1 194 ? 23.804 -0.900 -6.330 1.00 82.56 194 ASP A N 1
ATOM 1501 C CA . ASP A 1 194 ? 23.111 0.367 -6.569 1.00 82.56 194 ASP A CA 1
ATOM 1502 C C . ASP A 1 194 ? 22.201 0.746 -5.395 1.00 82.56 194 ASP A C 1
ATOM 1504 O O . ASP A 1 194 ? 22.286 1.850 -4.848 1.00 82.56 194 ASP A O 1
ATOM 1508 N N . VAL A 1 195 ? 21.337 -0.186 -4.975 1.00 80.00 195 VAL A N 1
ATOM 1509 C CA . VAL A 1 195 ? 20.399 0.042 -3.870 1.00 80.00 195 VAL A CA 1
ATOM 1510 C C . VAL A 1 195 ? 21.159 0.270 -2.569 1.00 80.00 195 VAL A C 1
ATOM 1512 O O . VAL A 1 195 ? 20.832 1.205 -1.840 1.00 80.00 195 VAL A O 1
ATOM 1515 N N . ASN A 1 196 ? 22.193 -0.517 -2.272 1.00 82.94 196 ASN A N 1
ATOM 1516 C CA . ASN A 1 196 ? 23.012 -0.319 -1.075 1.00 82.94 196 ASN A CA 1
ATOM 1517 C C . ASN A 1 196 ? 23.686 1.056 -1.072 1.00 82.94 196 ASN A C 1
ATOM 1519 O O . ASN A 1 196 ? 23.621 1.763 -0.068 1.00 82.94 196 ASN A O 1
ATOM 1523 N N . THR A 1 197 ? 24.261 1.469 -2.200 1.00 82.44 197 THR A N 1
ATOM 1524 C CA . THR A 1 197 ? 24.929 2.769 -2.349 1.00 82.44 197 THR A CA 1
ATOM 1525 C C . THR A 1 197 ? 23.942 3.918 -2.165 1.00 82.44 197 THR A C 1
ATOM 1527 O O . THR A 1 197 ? 24.217 4.862 -1.423 1.00 82.44 197 THR A O 1
ATOM 1530 N N . TYR A 1 198 ? 22.756 3.819 -2.772 1.00 80.81 198 TYR A N 1
ATOM 1531 C CA . TYR A 1 198 ? 21.676 4.787 -2.581 1.00 80.81 198 TYR A CA 1
ATOM 1532 C C . TYR A 1 198 ? 21.234 4.859 -1.114 1.00 80.81 198 TYR A C 1
ATOM 1534 O O . TYR A 1 198 ? 21.071 5.942 -0.553 1.00 80.81 198 TYR A O 1
ATOM 1542 N N . THR A 1 199 ? 21.084 3.703 -0.463 1.00 80.44 199 TH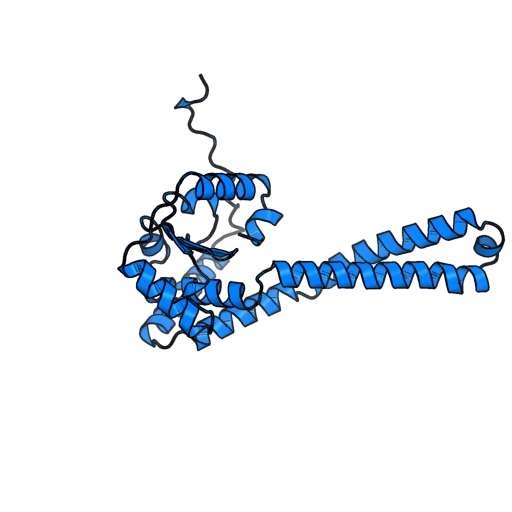R A N 1
ATOM 1543 C CA . THR A 1 199 ? 20.643 3.630 0.936 1.00 80.44 199 THR A CA 1
ATOM 1544 C C . THR A 1 199 ? 21.687 4.227 1.880 1.00 80.44 199 THR A C 1
ATOM 1546 O O . THR A 1 199 ? 21.325 4.940 2.812 1.00 80.44 199 THR A O 1
ATOM 1549 N N . LEU A 1 200 ? 22.979 3.987 1.634 1.00 82.38 200 LEU A N 1
ATOM 1550 C CA . LEU A 1 200 ? 24.070 4.580 2.410 1.00 82.38 200 LEU A CA 1
ATOM 1551 C C . LEU A 1 200 ? 24.100 6.103 2.269 1.00 82.38 200 LEU A C 1
ATOM 1553 O O . LEU A 1 200 ? 24.146 6.787 3.289 1.00 82.38 200 LEU A O 1
ATOM 1557 N N . LYS A 1 201 ? 23.963 6.632 1.045 1.00 81.00 201 LYS A N 1
ATOM 1558 C CA . LYS A 1 201 ? 23.854 8.082 0.814 1.00 81.00 201 LYS A CA 1
ATOM 1559 C C . LYS A 1 201 ? 22.670 8.691 1.558 1.00 81.00 201 LYS A C 1
ATOM 1561 O O . LYS A 1 201 ? 22.836 9.692 2.238 1.00 81.00 201 LYS A O 1
ATOM 1566 N N . GLN A 1 202 ? 21.502 8.053 1.513 1.00 76.56 202 GLN A N 1
ATOM 1567 C CA . GLN A 1 202 ? 20.328 8.501 2.270 1.00 76.56 202 GLN A CA 1
ATOM 1568 C C . GLN A 1 202 ? 20.558 8.468 3.787 1.00 76.56 202 GLN A C 1
ATOM 1570 O O . GLN A 1 202 ? 20.107 9.364 4.492 1.00 76.56 202 GLN A O 1
ATOM 1575 N N . ILE A 1 203 ? 21.263 7.463 4.315 1.00 78.69 203 ILE A N 1
ATOM 1576 C CA . ILE A 1 203 ? 21.621 7.413 5.742 1.00 78.69 203 ILE A CA 1
ATOM 1577 C C . ILE A 1 203 ? 22.583 8.549 6.098 1.00 78.69 203 ILE A C 1
ATOM 1579 O O . ILE A 1 203 ? 22.431 9.156 7.156 1.00 78.69 203 ILE A O 1
ATOM 1583 N N . GLU A 1 204 ? 23.569 8.834 5.250 1.00 78.00 204 GLU A N 1
ATOM 1584 C CA . GLU A 1 204 ? 24.494 9.954 5.438 1.00 78.00 204 GLU A CA 1
ATOM 1585 C C . GLU A 1 204 ? 23.767 11.300 5.374 1.00 78.00 204 GLU A C 1
ATOM 1587 O O . GLU A 1 204 ? 23.941 12.117 6.274 1.00 78.00 204 GLU A O 1
ATOM 1592 N N . GLU A 1 205 ? 22.881 11.496 4.397 1.00 74.06 205 GLU A N 1
ATOM 1593 C CA . GLU A 1 205 ? 22.019 12.677 4.281 1.00 74.06 205 GLU A CA 1
ATOM 1594 C C . GLU A 1 205 ? 21.127 12.843 5.513 1.00 74.06 205 GLU A C 1
ATOM 1596 O O . GLU A 1 205 ? 21.082 13.924 6.090 1.00 74.06 205 GLU A O 1
ATOM 1601 N N . LEU A 1 206 ? 20.468 11.776 5.975 1.00 67.69 206 LEU A N 1
ATOM 1602 C CA . LEU A 1 206 ? 19.618 11.807 7.171 1.00 67.69 206 LEU A CA 1
ATOM 1603 C C . LEU A 1 206 ? 20.412 12.067 8.453 1.00 67.69 206 LEU A C 1
ATOM 1605 O O . LEU A 1 206 ? 19.893 12.690 9.374 1.00 67.69 206 LEU A O 1
ATOM 1609 N N . LYS A 1 207 ? 21.658 11.590 8.539 1.00 69.50 207 LYS A N 1
ATOM 1610 C CA . LYS A 1 207 ? 22.554 11.898 9.663 1.00 69.50 207 LYS A CA 1
ATOM 1611 C C . LYS A 1 207 ? 23.054 13.339 9.612 1.00 69.50 207 LYS A C 1
ATOM 1613 O O . LYS A 1 207 ? 23.231 13.948 10.663 1.00 69.50 207 LYS A O 1
ATOM 1618 N N . ALA A 1 208 ? 23.291 13.867 8.413 1.00 73.00 208 ALA A N 1
ATOM 1619 C CA . ALA A 1 208 ? 23.721 15.243 8.197 1.00 73.00 208 ALA A CA 1
ATOM 1620 C C . ALA A 1 208 ? 22.567 16.249 8.356 1.00 73.00 208 ALA A C 1
ATOM 1622 O O . ALA A 1 208 ? 22.795 17.398 8.730 1.00 73.00 208 ALA A O 1
ATOM 1623 N N . GLN A 1 209 ? 21.325 15.830 8.106 1.00 57.72 209 GLN A N 1
ATOM 1624 C CA . GLN A 1 209 ? 20.139 16.669 8.216 1.00 57.72 209 GLN A CA 1
ATOM 1625 C C . GLN A 1 209 ? 19.544 16.642 9.629 1.00 57.72 209 GLN A C 1
ATOM 1627 O O . GLN A 1 209 ? 18.927 15.672 10.070 1.00 57.72 209 GLN A O 1
ATOM 1632 N N . GLN A 1 210 ? 19.627 17.786 10.310 1.00 44.28 210 GLN A N 1
ATOM 1633 C CA . GLN A 1 210 ? 18.681 18.162 11.360 1.00 44.28 210 GLN A CA 1
ATOM 1634 C C . GLN A 1 210 ? 17.277 18.267 10.734 1.00 44.28 210 GLN A C 1
ATOM 1636 O O . GLN A 1 210 ? 16.943 19.299 10.174 1.00 44.28 210 GLN A O 1
ATOM 1641 N N . ILE A 1 211 ? 16.494 17.182 10.794 1.00 37.69 211 ILE A N 1
ATOM 1642 C CA . ILE A 1 211 ? 15.064 17.063 10.429 1.00 37.69 211 ILE A CA 1
ATOM 1643 C C . ILE A 1 211 ? 14.695 17.757 9.098 1.00 37.69 211 ILE A C 1
ATOM 1645 O O . ILE A 1 211 ? 14.412 18.957 9.092 1.00 37.69 211 ILE A O 1
ATOM 1649 N N . PRO A 1 212 ? 14.582 17.029 7.970 1.00 42.34 212 PRO A N 1
ATOM 1650 C CA . PRO A 1 212 ? 14.091 17.637 6.742 1.00 42.34 212 PRO A CA 1
ATOM 1651 C C . PRO A 1 212 ? 12.650 18.113 6.955 1.00 42.34 212 PRO A C 1
ATOM 1653 O O . PRO A 1 212 ? 11.741 17.316 7.205 1.00 42.34 212 PRO A O 1
ATOM 1656 N N . GLN A 1 213 ? 12.443 19.429 6.869 1.00 39.34 213 GLN A N 1
ATOM 1657 C CA . GLN A 1 213 ? 11.111 20.001 6.739 1.00 39.34 213 GLN A CA 1
ATOM 1658 C C . GLN A 1 213 ? 10.503 19.424 5.460 1.00 39.34 213 GLN A C 1
ATOM 1660 O O . GLN A 1 213 ? 11.026 19.637 4.367 1.00 39.34 213 GLN A O 1
ATOM 1665 N N . GLN A 1 214 ? 9.421 18.653 5.598 1.00 42.09 214 GLN A N 1
ATOM 1666 C CA . GLN A 1 214 ? 8.580 18.292 4.461 1.00 42.09 214 GLN A CA 1
ATOM 1667 C C . GLN A 1 214 ? 8.293 19.567 3.671 1.00 42.09 214 GLN A C 1
ATOM 1669 O O . GLN A 1 214 ? 7.792 20.532 4.251 1.00 42.09 214 GLN A O 1
ATOM 1674 N N . ALA A 1 215 ? 8.620 19.573 2.376 1.00 40.94 215 ALA A N 1
ATOM 1675 C CA . ALA A 1 215 ? 8.261 20.671 1.498 1.00 40.94 215 ALA A CA 1
ATOM 1676 C C . ALA A 1 215 ? 6.739 20.854 1.575 1.00 40.94 215 ALA A C 1
ATOM 1678 O O . ALA A 1 215 ? 5.966 20.009 1.113 1.00 40.94 215 ALA A O 1
ATOM 1679 N N . GLY A 1 216 ? 6.321 21.929 2.245 1.00 37.16 216 GLY A N 1
ATOM 1680 C CA . GLY A 1 216 ? 4.955 22.413 2.181 1.00 37.16 216 GLY A CA 1
ATOM 1681 C C . GLY A 1 216 ? 4.577 22.613 0.717 1.00 37.16 216 GLY A C 1
ATOM 1682 O O . GLY A 1 216 ? 5.435 22.888 -0.119 1.00 37.16 216 GLY A O 1
ATOM 1683 N N . MET A 1 217 ? 3.296 22.405 0.420 1.00 43.19 217 MET A N 1
ATOM 1684 C CA . MET A 1 217 ? 2.712 22.550 -0.913 1.00 43.19 217 MET A CA 1
ATOM 1685 C C . MET A 1 217 ? 3.292 23.7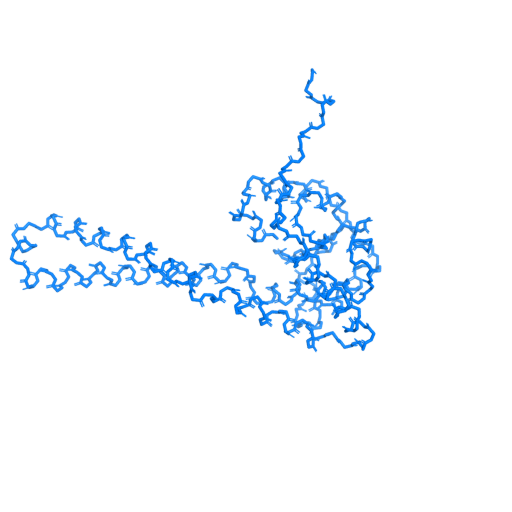92 -1.619 1.00 43.19 217 MET A C 1
ATOM 1687 O O . MET A 1 217 ? 3.282 24.862 -1.001 1.00 43.19 217 MET A O 1
ATOM 1691 N N . PRO A 1 218 ? 3.808 23.683 -2.861 1.00 47.41 218 PRO A N 1
ATOM 1692 C CA . PRO A 1 218 ? 4.199 24.875 -3.597 1.00 47.41 218 PRO A CA 1
ATOM 1693 C C . PRO A 1 218 ? 2.968 25.790 -3.691 1.00 47.41 218 PRO A C 1
ATOM 1695 O O . PRO A 1 218 ? 1.864 25.284 -3.932 1.00 47.41 218 PRO A O 1
ATOM 1698 N N . PRO A 1 219 ? 3.108 27.104 -3.442 1.00 41.16 219 PRO A N 1
ATOM 1699 C CA . PRO A 1 219 ? 2.002 28.023 -3.656 1.00 41.16 219 PRO A CA 1
ATOM 1700 C C . PRO A 1 219 ? 1.534 27.896 -5.116 1.00 41.16 219 PRO A C 1
ATOM 1702 O O . PRO A 1 219 ? 2.365 27.652 -5.998 1.00 41.16 219 PRO A O 1
ATOM 1705 N N . PRO A 1 220 ? 0.219 27.989 -5.387 1.00 42.12 220 PRO A N 1
ATOM 1706 C CA . PRO A 1 220 ? -0.279 27.920 -6.753 1.00 42.12 220 PRO A CA 1
ATOM 1707 C C . PRO A 1 220 ? 0.398 29.007 -7.603 1.00 42.12 220 PRO A C 1
ATOM 1709 O O . PRO A 1 220 ? 0.662 30.093 -7.081 1.00 42.12 220 PRO A O 1
ATOM 1712 N N . PRO A 1 221 ? 0.701 28.727 -8.884 1.00 47.78 221 PRO A N 1
ATOM 1713 C CA . PRO A 1 221 ? 1.359 29.689 -9.756 1.00 47.78 221 PRO A CA 1
ATOM 1714 C C . PRO A 1 221 ? 0.546 30.986 -9.801 1.00 47.78 221 PRO A C 1
ATOM 1716 O O . PRO A 1 221 ? -0.656 30.970 -10.075 1.00 47.78 221 PRO A O 1
ATOM 1719 N N . GLU A 1 222 ? 1.216 32.105 -9.518 1.00 52.28 222 GLU A N 1
ATOM 1720 C CA . GLU A 1 222 ? 0.615 33.443 -9.406 1.00 52.28 222 GLU A CA 1
ATOM 1721 C C . GLU A 1 222 ? -0.081 33.908 -10.701 1.00 52.28 222 GLU A C 1
ATOM 1723 O O . GLU A 1 222 ? -0.852 34.864 -10.681 1.00 52.28 222 GLU A O 1
ATOM 1728 N N . GLU A 1 223 ? 0.109 33.190 -11.811 1.00 55.16 223 GLU A N 1
ATOM 1729 C CA . GLU A 1 223 ? -0.557 33.421 -13.097 1.00 55.16 223 GLU A CA 1
ATOM 1730 C C . GLU A 1 223 ? -2.079 33.176 -13.073 1.00 55.16 223 GLU A C 1
ATOM 1732 O O . GLU A 1 223 ? -2.774 33.643 -13.970 1.00 55.16 223 GLU A O 1
ATOM 1737 N N . TYR A 1 224 ? -2.620 32.509 -12.044 1.00 50.84 224 TYR A N 1
ATOM 1738 C CA . TYR A 1 224 ? -4.066 32.255 -11.898 1.00 50.84 224 TYR A CA 1
ATOM 1739 C C . TYR A 1 224 ? -4.727 33.023 -10.742 1.00 50.84 224 TYR A C 1
ATOM 1741 O O . TYR A 1 224 ? -5.904 32.805 -10.451 1.00 50.84 224 TYR A O 1
ATOM 1749 N N . VAL A 1 225 ? -3.992 33.916 -10.070 1.00 40.66 225 VAL A N 1
ATOM 1750 C CA . VAL A 1 225 ? -4.507 34.757 -8.973 1.00 40.66 225 VAL A CA 1
ATOM 1751 C C . VAL A 1 225 ? -4.346 36.235 -9.337 1.00 40.66 225 VAL A C 1
ATOM 1753 O O . VAL A 1 225 ? -3.692 36.994 -8.626 1.00 40.66 225 VAL A O 1
ATOM 1756 N N . ARG A 1 226 ? -4.943 36.647 -10.459 1.00 37.19 226 ARG A N 1
ATOM 1757 C CA . ARG A 1 226 ? -5.344 38.034 -10.733 1.00 37.19 226 ARG A CA 1
ATOM 1758 C C . ARG A 1 226 ? -6.613 38.070 -11.567 1.00 37.19 226 ARG A C 1
ATOM 1760 O O . ARG A 1 226 ? -6.664 37.337 -12.575 1.00 37.19 226 ARG A O 1
#

Secondary structure (DSSP, 8-state):
-HHHHHH-HHHHHHHHHHHHHS-EEPPHHHHHHHHHHHHHTT--GGG-EEEE-TTHHHHH--SS-EEEETTEEEE-HHHHHHHH-SHHHHHHHHHHHHHHHHHTHHHHHHHHHHHHHHHHHHHHHHHHHHHHHHH-HHHHH-HHHHHHHHHHHHHHHHHHHHHHHHHTTHHHHHHHHHHHHHHHH---HHHHHHHHHHHHHHHHHHHH-S-------PPPPGGG--

Organism: Leishmania infantum (NCBI:txid5671)